Protein AF-A0A0A9XCV7-F1 (afdb_monomer_lite)

Foldseek 3Di:
DPDDDDDDDDDDPPDDDDDDDPCADPVRHHNAAKDKDKDKDWDDDPVDNDTDIDIDIDIDHTDYDQFPPPVSAFDQCTWDADPVQRWIQGNVRDIDRNVPDDDDDDQLAADPDADDPDDPPQWFFRNPHHAHQFAEWDAFPQRWIWTCRFQFTWIQHPVRTIATQAGHDNVQTDSHKYWYQDPVPRWIWIDRVSVRFIWIFQDPDHDPDRHPRTDTD

Structure (mmCIF, N/CA/C/O backbone):
data_AF-A0A0A9XCV7-F1
#
_entry.id   AF-A0A0A9XCV7-F1
#
loop_
_atom_site.group_PDB
_atom_site.id
_atom_site.type_symbol
_atom_site.label_atom_id
_atom_site.label_alt_id
_atom_site.label_comp_id
_atom_site.label_asym_id
_atom_site.label_entity_id
_atom_site.label_seq_id
_atom_site.pdbx_PDB_ins_code
_atom_site.Cartn_x
_atom_site.Cartn_y
_atom_site.Cartn_z
_atom_site.occupancy
_atom_site.B_iso_or_equiv
_atom_site.auth_seq_id
_atom_site.auth_comp_id
_atom_site.auth_asym_id
_atom_site.auth_atom_id
_atom_site.pdbx_PDB_model_num
ATOM 1 N N . GLU A 1 1 ? 8.463 2.373 -17.619 1.00 64.56 1 GLU A N 1
ATOM 2 C CA . GLU A 1 1 ? 7.352 3.139 -17.013 1.00 64.56 1 GLU A CA 1
ATOM 3 C C . GLU A 1 1 ? 6.300 3.496 -18.065 1.00 64.56 1 GLU A C 1
ATOM 5 O O . GLU A 1 1 ? 6.486 4.442 -18.828 1.00 64.56 1 GLU A O 1
ATOM 10 N N . GLY A 1 2 ? 5.250 2.676 -18.179 1.00 81.56 2 GLY A N 1
ATOM 11 C CA . GLY A 1 2 ? 4.098 2.917 -19.068 1.00 81.56 2 GLY A CA 1
ATOM 12 C C . GLY A 1 2 ? 4.219 2.445 -20.526 1.00 81.56 2 GLY A C 1
ATOM 13 O O . GLY A 1 2 ? 3.226 2.447 -21.243 1.00 81.56 2 GLY A O 1
ATOM 14 N N . SER A 1 3 ? 5.397 2.014 -20.985 1.00 87.12 3 SER A N 1
ATOM 15 C CA . SER A 1 3 ? 5.567 1.412 -22.315 1.00 87.12 3 SER A CA 1
ATOM 16 C C . SER A 1 3 ? 5.065 -0.033 -22.334 1.00 87.12 3 SER A C 1
ATOM 18 O O . SER A 1 3 ? 5.540 -0.845 -21.539 1.00 87.12 3 SER A O 1
ATOM 20 N N . VAL A 1 4 ? 4.182 -0.366 -23.274 1.00 92.44 4 VAL A N 1
ATOM 21 C CA . VAL A 1 4 ? 3.704 -1.736 -23.503 1.00 92.44 4 VAL A CA 1
ATOM 22 C C . VAL A 1 4 ? 4.326 -2.268 -24.791 1.00 92.44 4 VAL A C 1
ATOM 24 O O . VAL A 1 4 ? 4.262 -1.612 -25.829 1.00 92.44 4 VAL A O 1
ATOM 27 N N . HIS A 1 5 ? 4.949 -3.444 -24.715 1.00 92.12 5 HIS A N 1
ATOM 28 C CA . HIS A 1 5 ? 5.461 -4.168 -25.874 1.00 92.12 5 HIS A CA 1
ATOM 29 C C . HIS A 1 5 ? 4.727 -5.499 -25.984 1.00 92.12 5 HIS A C 1
ATOM 31 O O . HIS A 1 5 ? 4.719 -6.276 -25.032 1.00 92.12 5 HIS A O 1
ATOM 37 N N . THR A 1 6 ? 4.135 -5.753 -27.147 1.00 95.00 6 THR A N 1
ATOM 38 C CA . THR A 1 6 ? 3.377 -6.973 -27.423 1.00 95.00 6 THR A CA 1
ATOM 39 C C . THR A 1 6 ? 3.954 -7.632 -28.660 1.00 95.00 6 THR A C 1
ATOM 41 O O . THR A 1 6 ? 4.175 -6.964 -29.673 1.00 95.00 6 THR A O 1
ATOM 44 N N . LYS A 1 7 ? 4.186 -8.942 -28.587 1.00 95.31 7 LYS A N 1
ATOM 45 C CA . LYS A 1 7 ? 4.642 -9.739 -29.720 1.00 95.31 7 LYS A CA 1
ATOM 46 C C . LYS A 1 7 ? 4.017 -11.127 -29.664 1.00 95.31 7 LYS A C 1
ATOM 48 O O . LYS A 1 7 ? 3.941 -11.718 -28.593 1.00 95.31 7 LYS A O 1
ATOM 53 N N . VAL A 1 8 ? 3.563 -11.598 -30.820 1.00 95.31 8 VAL A N 1
ATOM 54 C CA . VAL A 1 8 ? 2.940 -12.912 -31.002 1.00 95.31 8 VAL A CA 1
ATOM 55 C C . VAL A 1 8 ? 3.940 -13.824 -31.701 1.00 95.31 8 VAL A C 1
ATOM 57 O O . VAL A 1 8 ? 4.704 -13.368 -32.557 1.00 95.31 8 VAL A O 1
ATOM 60 N N . TYR A 1 9 ? 3.945 -15.089 -31.303 1.00 95.31 9 TYR A N 1
ATOM 61 C CA . TYR A 1 9 ? 4.820 -16.124 -31.831 1.00 95.31 9 TYR A CA 1
ATOM 62 C C . TYR A 1 9 ? 3.994 -17.359 -32.155 1.00 95.31 9 TYR A C 1
ATOM 64 O O . TYR A 1 9 ? 3.037 -17.661 -31.445 1.00 95.31 9 TYR A O 1
ATOM 72 N N . GLU A 1 10 ? 4.407 -18.080 -33.191 1.00 94.50 10 GLU A N 1
ATOM 73 C CA . GLU A 1 10 ? 3.937 -19.441 -33.424 1.00 94.50 10 GLU A CA 1
ATOM 74 C C . GLU A 1 10 ? 4.575 -20.393 -32.406 1.00 94.50 10 GLU A C 1
ATOM 76 O O . GLU A 1 10 ? 5.673 -20.141 -31.898 1.00 94.50 10 GLU A O 1
ATOM 81 N N . ALA A 1 11 ? 3.882 -21.489 -32.099 1.00 93.69 11 ALA A N 1
ATOM 82 C CA . ALA A 1 11 ? 4.373 -22.482 -31.153 1.00 93.69 11 ALA A CA 1
ATOM 83 C C . ALA A 1 11 ? 5.604 -23.216 -31.719 1.00 93.69 11 ALA A C 1
ATOM 85 O O . ALA A 1 11 ? 5.498 -23.943 -32.705 1.00 93.69 11 ALA A O 1
ATOM 86 N N . ASP A 1 12 ? 6.756 -23.051 -31.065 1.00 95.44 12 ASP A N 1
ATOM 87 C CA . ASP A 1 12 ? 8.040 -23.645 -31.458 1.00 95.44 12 ASP A CA 1
ATOM 88 C C . ASP A 1 12 ? 8.809 -24.111 -30.200 1.00 95.44 12 ASP A C 1
ATOM 90 O O . ASP A 1 12 ? 8.820 -23.389 -29.190 1.00 95.44 12 ASP A O 1
ATOM 94 N N . PRO A 1 13 ? 9.425 -25.311 -30.178 1.00 96.06 13 PRO A N 1
ATOM 95 C CA . PRO A 1 13 ? 10.317 -25.720 -29.094 1.00 96.06 13 PRO A CA 1
ATOM 96 C C . PRO A 1 13 ? 11.420 -24.694 -28.791 1.00 96.06 13 PRO A C 1
ATOM 98 O O . PRO A 1 13 ? 12.079 -24.172 -29.682 1.00 96.06 13 PRO A O 1
ATOM 101 N N . ASN A 1 14 ? 11.691 -24.479 -27.498 1.00 94.88 14 ASN A N 1
ATOM 102 C CA . ASN A 1 14 ? 12.744 -23.579 -26.996 1.00 94.88 14 ASN A CA 1
ATOM 103 C C . ASN A 1 14 ? 12.612 -22.115 -27.457 1.00 94.88 14 ASN A C 1
ATOM 105 O O . ASN A 1 14 ? 13.614 -21.406 -27.586 1.00 94.88 14 ASN A O 1
ATOM 109 N N . LEU A 1 15 ? 11.382 -21.647 -27.679 1.00 95.25 15 LEU A N 1
ATOM 110 C CA . LEU A 1 15 ? 11.106 -20.253 -28.002 1.00 95.25 15 LEU A CA 1
ATOM 111 C C . LEU A 1 15 ? 11.668 -19.313 -26.920 1.00 95.25 15 LEU A C 1
ATOM 113 O O . LEU A 1 15 ? 11.345 -19.427 -25.737 1.00 95.25 15 LEU A O 1
ATOM 117 N N . THR A 1 16 ? 12.487 -18.347 -27.337 1.00 95.00 16 THR A N 1
ATOM 118 C CA . THR A 1 16 ? 13.063 -17.322 -26.457 1.00 95.00 16 THR A CA 1
ATOM 119 C C . THR A 1 16 ? 12.879 -15.932 -27.055 1.00 95.00 16 THR A C 1
ATOM 121 O O . THR A 1 16 ? 12.935 -15.737 -28.270 1.00 95.00 16 THR A O 1
ATOM 124 N N . HIS A 1 17 ? 12.657 -14.938 -26.193 1.00 93.38 17 HIS A N 1
ATOM 125 C CA . HIS A 1 17 ? 12.562 -13.541 -26.597 1.00 93.38 17 HIS A CA 1
ATOM 126 C C . HIS A 1 17 ? 13.390 -12.649 -25.678 1.00 93.38 17 HIS A C 1
ATOM 128 O O . HIS A 1 17 ? 13.188 -12.629 -24.466 1.00 93.38 17 HIS A O 1
ATOM 134 N N . THR A 1 18 ? 14.275 -11.859 -26.280 1.00 94.44 18 THR A N 1
ATOM 135 C CA . THR A 1 18 ? 15.061 -10.853 -25.569 1.00 94.44 18 THR A CA 1
ATOM 136 C C . THR A 1 18 ? 14.434 -9.481 -25.759 1.00 94.44 18 THR A C 1
ATOM 138 O O . THR A 1 18 ? 14.377 -8.960 -26.875 1.00 94.44 18 THR A O 1
ATOM 141 N N . PHE A 1 19 ? 14.004 -8.877 -24.654 1.00 93.50 19 PHE A N 1
ATOM 142 C CA . PHE A 1 19 ? 13.527 -7.501 -24.617 1.00 93.50 19 PHE A CA 1
ATOM 143 C C . PHE A 1 19 ? 14.653 -6.558 -24.179 1.00 93.50 19 PHE A C 1
ATOM 145 O O . PHE A 1 19 ? 15.277 -6.767 -23.139 1.00 93.50 19 PHE A O 1
ATOM 152 N N . ALA A 1 20 ? 14.893 -5.500 -24.955 1.00 92.56 20 ALA A N 1
ATOM 153 C CA . ALA A 1 20 ? 15.860 -4.457 -24.627 1.00 92.56 20 ALA A CA 1
ATOM 154 C C . ALA A 1 20 ? 15.135 -3.161 -24.245 1.00 92.56 20 ALA A C 1
ATOM 156 O O . ALA A 1 20 ? 14.346 -2.624 -25.024 1.00 92.56 20 ALA A O 1
ATOM 157 N N . TRP A 1 21 ? 15.434 -2.629 -23.058 1.00 93.62 21 TRP A N 1
ATOM 158 C CA . TRP A 1 21 ? 14.873 -1.366 -22.588 1.00 93.62 21 TRP A CA 1
ATOM 159 C C . TRP A 1 21 ? 15.892 -0.233 -22.702 1.00 93.62 21 TRP A C 1
ATOM 161 O O . TRP A 1 21 ? 16.997 -0.306 -22.174 1.00 93.62 21 TRP A O 1
ATOM 171 N N . ASN A 1 22 ? 15.493 0.862 -23.345 1.00 92.38 22 ASN A N 1
ATOM 172 C CA . ASN A 1 22 ? 16.317 2.062 -23.516 1.00 92.38 22 ASN A CA 1
ATOM 173 C C . ASN A 1 22 ? 16.370 2.968 -22.267 1.00 92.38 22 ASN A C 1
ATOM 175 O O . ASN A 1 22 ? 16.788 4.123 -22.378 1.00 92.38 22 ASN A O 1
ATOM 179 N N . LYS A 1 23 ? 15.910 2.478 -21.106 1.00 92.88 23 LYS A N 1
ATOM 180 C CA . LYS A 1 23 ? 15.898 3.194 -19.817 1.00 92.88 23 LYS A CA 1
ATOM 181 C C . LYS A 1 23 ? 15.072 4.492 -19.819 1.00 92.88 23 LYS A C 1
ATOM 183 O O . LYS A 1 23 ? 15.270 5.366 -18.975 1.00 92.88 23 LYS A O 1
ATOM 188 N N . ARG A 1 24 ? 14.148 4.656 -20.775 1.00 93.50 24 ARG A N 1
ATOM 189 C CA . ARG A 1 24 ? 13.260 5.826 -20.882 1.00 93.50 24 ARG A CA 1
ATOM 190 C C . ARG A 1 24 ? 11.797 5.452 -20.659 1.00 93.50 24 ARG A C 1
ATOM 192 O O . ARG A 1 24 ? 11.394 4.306 -20.870 1.00 93.50 24 ARG A O 1
ATOM 199 N N . ASN A 1 25 ? 11.006 6.423 -20.210 1.00 92.00 25 ASN A N 1
ATOM 200 C CA . ASN A 1 25 ? 9.554 6.290 -20.098 1.00 92.00 25 ASN A CA 1
ATOM 201 C C . ASN A 1 25 ? 8.856 6.588 -21.441 1.00 92.00 25 ASN A C 1
ATOM 203 O O . ASN A 1 25 ? 9.498 6.964 -22.426 1.00 92.00 25 ASN A O 1
ATOM 207 N N . VAL A 1 26 ? 7.528 6.436 -21.475 1.00 94.31 26 VAL A N 1
ATOM 208 C CA . VAL A 1 26 ? 6.691 6.714 -22.661 1.00 94.31 26 VAL A CA 1
ATOM 209 C C . VAL A 1 26 ? 6.834 8.152 -23.191 1.00 94.31 26 VAL A C 1
ATOM 211 O O . VAL A 1 26 ? 6.734 8.382 -24.393 1.00 94.31 26 VAL A O 1
ATOM 214 N N . TYR A 1 27 ? 7.180 9.107 -22.326 1.00 93.69 27 TYR A N 1
ATOM 215 C CA . TYR A 1 27 ? 7.419 10.512 -22.674 1.00 93.69 27 TYR A CA 1
ATOM 216 C C . TYR A 1 27 ? 8.872 10.803 -23.078 1.00 93.69 27 TYR A C 1
ATOM 218 O O . TYR A 1 27 ? 9.280 11.961 -23.153 1.00 93.69 27 TYR A O 1
ATOM 226 N N . LYS A 1 28 ? 9.675 9.762 -23.335 1.00 91.50 28 LYS A N 1
ATOM 227 C CA . LYS A 1 28 ? 11.107 9.844 -23.671 1.00 91.50 28 LYS A CA 1
ATOM 228 C C . LYS A 1 28 ? 11.984 10.453 -22.566 1.00 91.50 28 LYS A C 1
ATOM 230 O O . LYS A 1 28 ? 13.151 10.760 -22.826 1.00 91.50 28 LYS A O 1
ATOM 235 N N . GLN A 1 29 ? 11.493 10.582 -21.337 1.00 91.88 29 GLN A N 1
ATOM 236 C CA . GLN A 1 29 ? 12.287 11.038 -20.193 1.00 91.88 29 GLN A CA 1
ATOM 237 C C . GLN A 1 29 ? 13.130 9.886 -19.634 1.00 91.88 29 GLN A C 1
ATOM 239 O O . GLN A 1 29 ? 12.747 8.719 -19.744 1.00 91.88 29 GLN A O 1
ATOM 244 N N . LYS A 1 30 ? 14.296 10.208 -19.061 1.00 90.50 30 LYS A N 1
ATOM 245 C CA . LYS A 1 30 ? 15.179 9.227 -18.414 1.00 90.50 30 LYS A CA 1
ATOM 246 C C . LYS A 1 30 ? 14.492 8.665 -17.164 1.00 90.50 30 LYS A C 1
ATOM 248 O O . LYS A 1 30 ? 13.939 9.427 -16.377 1.00 90.50 30 LYS A O 1
ATOM 253 N N . VAL A 1 31 ? 14.544 7.348 -16.987 1.00 89.19 31 VAL A N 1
ATOM 254 C CA . VAL A 1 31 ? 14.145 6.678 -15.744 1.00 89.19 31 VAL A CA 1
ATOM 255 C C . VAL A 1 31 ? 15.413 6.341 -14.974 1.00 89.19 31 VAL A C 1
ATOM 257 O O . VAL A 1 31 ? 16.297 5.678 -15.515 1.00 89.19 31 VAL A O 1
ATOM 260 N N . TYR A 1 32 ? 15.509 6.819 -13.739 1.00 85.25 32 TYR A N 1
ATOM 261 C CA . TYR A 1 32 ? 16.695 6.680 -12.897 1.00 85.25 32 TYR A CA 1
ATOM 262 C C . TYR A 1 32 ? 16.532 5.551 -11.877 1.00 85.25 32 TYR A C 1
ATOM 264 O O . TYR A 1 32 ? 15.425 5.296 -11.412 1.00 85.25 32 TYR A O 1
ATOM 272 N N . GLY A 1 33 ? 17.636 4.904 -11.496 1.00 84.06 33 GLY A N 1
ATOM 273 C CA . GLY A 1 33 ? 17.633 3.854 -10.473 1.00 84.06 33 GLY A CA 1
ATOM 274 C C . GLY A 1 33 ? 17.172 2.499 -11.012 1.00 84.06 33 GLY A C 1
ATOM 275 O O . GLY A 1 33 ? 17.853 1.911 -11.851 1.00 84.06 33 GLY A O 1
ATOM 276 N N . VAL A 1 34 ? 16.046 1.978 -10.524 1.00 85.75 34 VAL A N 1
ATOM 277 C CA . VAL A 1 34 ? 15.494 0.676 -10.937 1.00 85.75 34 VAL A CA 1
ATOM 278 C C . VAL A 1 34 ? 14.050 0.824 -11.407 1.00 85.75 34 VAL A C 1
ATOM 280 O O . VAL A 1 34 ? 13.331 1.701 -10.946 1.00 85.75 34 VAL A O 1
ATOM 283 N N . ALA A 1 35 ? 13.622 -0.033 -12.330 1.00 89.12 35 ALA A N 1
ATOM 284 C CA . ALA A 1 35 ? 12.244 -0.095 -12.808 1.00 89.12 35 ALA A CA 1
ATOM 285 C C . ALA A 1 35 ? 11.721 -1.531 -12.733 1.00 89.12 35 ALA A C 1
ATOM 287 O O . ALA A 1 35 ? 12.463 -2.486 -12.977 1.00 89.12 35 ALA A O 1
ATOM 288 N N . GLN A 1 36 ? 10.436 -1.689 -12.422 1.00 90.75 36 GLN A N 1
ATOM 289 C CA . GLN A 1 36 ? 9.776 -2.994 -12.438 1.00 90.75 36 GLN A CA 1
ATOM 290 C C . GLN A 1 36 ? 9.121 -3.239 -13.799 1.00 90.75 36 GLN A C 1
ATOM 292 O O . GLN A 1 36 ? 8.260 -2.482 -14.246 1.00 90.75 36 GLN A O 1
ATOM 297 N N . ALA A 1 37 ? 9.521 -4.321 -14.460 1.00 93.94 37 ALA A N 1
ATOM 298 C CA . ALA A 1 37 ? 8.907 -4.802 -15.686 1.00 93.94 37 ALA A CA 1
ATOM 299 C C . ALA A 1 37 ? 7.893 -5.900 -15.357 1.00 93.94 37 ALA A C 1
ATOM 301 O O . ALA A 1 37 ? 8.251 -6.923 -14.774 1.00 93.94 37 ALA A O 1
ATOM 302 N N . LYS A 1 38 ? 6.633 -5.698 -15.754 1.00 95.94 38 LYS A N 1
ATOM 303 C CA . LYS A 1 38 ? 5.596 -6.734 -15.740 1.00 95.94 38 LYS A CA 1
ATOM 304 C C . LYS A 1 38 ? 5.638 -7.477 -17.074 1.00 95.94 38 LYS A C 1
ATOM 306 O O . LYS A 1 38 ? 5.387 -6.878 -18.117 1.00 95.94 38 LYS A O 1
ATOM 311 N N . ILE A 1 39 ? 5.974 -8.758 -17.028 1.00 96.38 39 ILE A N 1
ATOM 312 C CA . ILE A 1 39 ? 6.087 -9.646 -18.185 1.00 96.38 39 ILE A CA 1
ATOM 313 C C . ILE A 1 39 ? 4.888 -10.583 -18.140 1.00 96.38 39 ILE A C 1
ATOM 315 O O . ILE A 1 39 ? 4.660 -11.219 -17.115 1.00 96.38 39 ILE A O 1
ATOM 319 N N . SER A 1 40 ? 4.127 -10.670 -19.228 1.00 96.75 40 SER A N 1
ATOM 320 C CA . SER A 1 40 ? 2.959 -11.544 -19.320 1.00 96.75 40 SER A CA 1
ATOM 321 C C . SER A 1 40 ? 3.078 -12.418 -20.564 1.00 96.75 40 SER A C 1
ATOM 323 O O . SER A 1 40 ? 3.194 -11.896 -21.671 1.00 96.75 40 SER A O 1
ATOM 325 N N . VAL A 1 41 ? 3.074 -13.736 -20.371 1.00 96.69 41 VAL A N 1
ATOM 326 C CA . VAL A 1 41 ? 3.169 -14.754 -21.424 1.00 96.69 41 VAL A CA 1
ATOM 327 C C . VAL A 1 41 ? 1.810 -15.431 -21.542 1.00 96.69 41 VAL A C 1
ATOM 329 O O . VAL A 1 41 ? 1.280 -15.926 -20.550 1.00 96.69 41 VAL A O 1
ATOM 332 N N . GLY A 1 42 ? 1.226 -15.395 -22.737 1.00 96.00 42 GLY A N 1
ATOM 333 C CA . GLY A 1 42 ? -0.070 -15.997 -23.031 1.00 96.00 42 GLY A CA 1
ATOM 334 C C . GLY A 1 42 ? 0.090 -17.270 -23.856 1.00 96.00 42 GLY A C 1
ATOM 335 O O . GLY A 1 42 ? 0.806 -17.252 -24.855 1.00 96.00 42 GLY A O 1
ATOM 336 N N . TYR A 1 43 ? -0.590 -18.343 -23.460 1.00 94.31 43 TYR A N 1
ATOM 337 C CA . TYR A 1 43 ? -0.664 -19.599 -24.208 1.00 94.31 43 TYR A CA 1
ATOM 338 C C . TYR A 1 43 ? -2.058 -19.752 -24.813 1.00 94.31 43 TYR A C 1
ATOM 340 O O . TYR A 1 43 ? -3.058 -19.794 -24.091 1.00 94.31 43 TYR A O 1
ATOM 348 N N . GLU A 1 44 ? -2.120 -19.827 -26.138 1.00 94.69 44 GLU A N 1
ATOM 349 C CA . GLU A 1 44 ? -3.338 -20.106 -26.895 1.00 94.69 44 GLU A CA 1
ATOM 350 C C . GLU A 1 44 ? -3.279 -21.546 -27.411 1.00 94.69 44 GLU A C 1
ATOM 352 O O . GLU A 1 44 ? -2.302 -21.956 -28.039 1.00 94.69 44 GLU A O 1
ATOM 357 N N . HIS A 1 45 ? -4.310 -22.337 -27.112 1.00 92.81 45 HIS A N 1
ATOM 358 C CA . HIS A 1 45 ? -4.386 -23.741 -27.506 1.00 92.81 45 HIS A CA 1
ATOM 359 C C . HIS A 1 45 ? -5.476 -23.930 -28.556 1.00 92.81 45 HIS A C 1
ATOM 361 O O . HIS A 1 45 ? -6.549 -23.347 -28.457 1.00 92.81 45 HIS A O 1
ATOM 367 N N . SER A 1 46 ? -5.269 -24.841 -29.507 1.00 93.25 46 SER A N 1
ATOM 368 C CA . SER A 1 46 ? -6.279 -25.159 -30.529 1.00 93.25 46 SER A CA 1
ATOM 369 C C . SER A 1 46 ? -7.614 -25.654 -29.953 1.00 93.25 46 SER A C 1
ATOM 371 O O . SER A 1 46 ? -8.650 -25.534 -30.600 1.00 93.25 46 SER A O 1
ATOM 373 N N . THR A 1 47 ? -7.606 -26.208 -28.738 1.00 95.00 47 THR A N 1
ATOM 374 C CA . THR A 1 47 ? -8.786 -26.744 -28.046 1.00 95.00 47 THR A CA 1
ATOM 375 C C . THR A 1 47 ? -9.527 -25.721 -27.184 1.00 95.00 47 THR A C 1
ATOM 377 O O . THR A 1 47 ? -10.639 -26.013 -26.744 1.00 95.00 47 THR A O 1
ATOM 380 N N . CYS A 1 48 ? -8.948 -24.545 -26.919 1.00 89.69 48 CYS A N 1
ATOM 381 C CA . CYS A 1 48 ? -9.528 -23.539 -26.031 1.00 89.69 48 CYS A CA 1
ATOM 382 C C . CYS A 1 48 ? -9.361 -22.132 -26.626 1.00 89.69 48 CYS A C 1
ATOM 384 O O . CYS A 1 48 ? -8.230 -21.682 -26.784 1.00 89.69 48 CYS A O 1
ATOM 386 N N . PRO A 1 49 ? -10.454 -21.390 -26.878 1.00 89.19 49 PRO A N 1
ATOM 387 C CA . PRO A 1 49 ? -10.377 -20.042 -27.445 1.00 89.19 49 PRO A CA 1
ATOM 388 C C . PRO A 1 49 ? -9.891 -18.976 -26.443 1.00 89.19 49 PRO A C 1
ATOM 390 O O . PRO A 1 49 ? -9.813 -17.800 -26.786 1.00 89.19 49 PRO A O 1
ATOM 393 N N . ILE A 1 50 ? -9.625 -19.349 -25.186 1.00 95.38 50 ILE A N 1
ATOM 394 C CA . ILE A 1 50 ? -9.186 -18.431 -24.132 1.00 95.38 50 ILE A CA 1
ATOM 395 C C . ILE A 1 50 ? -7.675 -18.564 -23.954 1.00 95.38 50 ILE A C 1
ATOM 397 O O . ILE A 1 50 ? -7.162 -19.659 -23.732 1.00 95.38 50 ILE A O 1
ATOM 401 N N . ILE A 1 51 ? -6.983 -17.426 -23.976 1.00 95.19 51 ILE A N 1
ATOM 402 C CA . ILE A 1 51 ? -5.545 -17.347 -23.718 1.00 95.19 51 ILE A CA 1
ATOM 403 C C . ILE A 1 51 ? -5.286 -17.512 -22.218 1.00 95.19 51 ILE A C 1
ATOM 405 O O . ILE A 1 51 ? -5.815 -16.755 -21.396 1.00 95.19 51 ILE A O 1
ATOM 409 N N . VAL A 1 52 ? -4.435 -18.472 -21.861 1.00 95.06 52 VAL A N 1
ATOM 410 C CA . VAL A 1 52 ? -3.980 -18.678 -20.481 1.00 95.06 52 VAL A CA 1
ATOM 411 C C 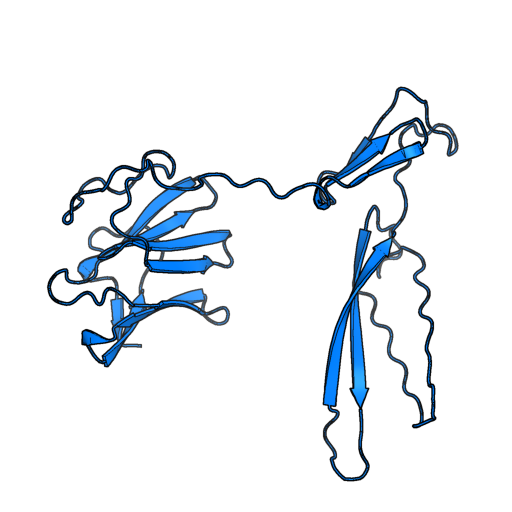. VAL A 1 52 ? -2.763 -17.797 -20.229 1.00 95.06 52 VAL A C 1
ATOM 413 O O . VAL A 1 52 ? -1.731 -17.969 -20.872 1.00 95.06 52 VAL A O 1
ATOM 416 N N . TRP A 1 53 ? -2.880 -16.848 -19.300 1.00 96.56 53 TRP A N 1
ATOM 417 C CA . TRP A 1 53 ? -1.826 -15.878 -19.005 1.00 96.56 53 TRP A CA 1
ATOM 418 C C . TRP A 1 53 ? -1.022 -16.255 -17.766 1.00 96.56 53 TRP A C 1
ATOM 420 O O . TRP A 1 53 ? -1.578 -16.433 -16.683 1.00 96.56 53 TRP A O 1
ATOM 430 N N . GLU A 1 54 ? 0.298 -16.242 -17.900 1.00 96.44 54 GLU A N 1
ATOM 431 C CA . GLU A 1 54 ? 1.238 -16.239 -16.786 1.00 96.44 54 GLU A CA 1
ATOM 432 C C . GLU A 1 54 ? 1.912 -14.869 -16.707 1.00 96.44 54 GLU A C 1
ATOM 434 O O . GLU A 1 54 ? 2.334 -14.314 -17.718 1.00 96.44 54 GLU A O 1
ATOM 439 N N . THR A 1 55 ? 1.989 -14.284 -15.511 1.00 96.88 55 THR A N 1
ATOM 440 C CA . THR A 1 55 ? 2.601 -12.968 -15.305 1.00 96.88 55 THR A CA 1
ATOM 441 C C . THR A 1 55 ? 3.713 -13.049 -14.276 1.00 96.88 55 THR A C 1
ATOM 443 O O . THR A 1 55 ? 3.506 -13.550 -13.174 1.00 96.88 55 THR A O 1
ATOM 446 N N . GLN A 1 56 ? 4.862 -12.474 -14.609 1.00 95.88 56 GLN A N 1
ATOM 447 C CA . GLN A 1 56 ? 6.020 -12.359 -13.734 1.00 95.88 56 GLN A CA 1
ATOM 448 C C . GLN A 1 56 ? 6.514 -10.911 -13.685 1.00 95.88 56 GLN A C 1
ATOM 450 O O . GLN A 1 56 ? 6.256 -10.107 -14.582 1.00 95.88 56 GLN A O 1
ATOM 455 N N . THR A 1 57 ? 7.229 -10.565 -12.619 1.00 95.44 57 THR A N 1
ATOM 456 C CA . THR A 1 57 ? 7.853 -9.248 -12.459 1.00 95.44 57 THR A CA 1
ATOM 457 C C . THR A 1 57 ? 9.366 -9.384 -12.437 1.00 95.44 57 THR A C 1
ATOM 459 O O . THR A 1 57 ? 9.895 -10.175 -11.659 1.00 95.44 57 THR A O 1
ATOM 462 N N . ALA A 1 58 ? 10.057 -8.578 -13.236 1.00 93.44 58 ALA A N 1
ATOM 463 C CA . ALA A 1 58 ? 11.513 -8.495 -13.260 1.00 93.44 58 ALA A CA 1
ATOM 464 C C . ALA A 1 58 ? 11.978 -7.076 -12.913 1.00 93.44 58 ALA A C 1
ATOM 466 O O . ALA A 1 58 ? 11.291 -6.098 -13.207 1.00 93.44 58 ALA A O 1
ATOM 467 N N . ILE A 1 59 ? 13.152 -6.956 -12.297 1.00 90.06 59 ILE A N 1
ATOM 468 C CA . ILE A 1 59 ? 13.777 -5.661 -12.007 1.00 90.06 59 ILE A CA 1
ATOM 469 C C . ILE A 1 59 ? 14.760 -5.346 -13.134 1.00 90.06 59 ILE A C 1
ATOM 471 O O . ILE A 1 59 ? 15.634 -6.155 -13.439 1.00 90.06 59 ILE A O 1
ATOM 475 N N . LEU A 1 60 ? 14.626 -4.168 -13.740 1.00 90.44 60 LEU A N 1
ATOM 476 C CA . LEU A 1 60 ? 15.532 -3.651 -14.762 1.00 90.44 60 LEU A CA 1
ATOM 477 C C . LEU A 1 60 ? 16.266 -2.418 -14.236 1.00 90.44 60 LEU A C 1
ATOM 479 O O . LEU A 1 60 ? 15.676 -1.561 -13.578 1.00 90.44 60 LEU A O 1
ATOM 483 N N . GLN A 1 61 ? 17.552 -2.304 -14.556 1.00 86.88 61 GLN A N 1
ATOM 484 C CA . GLN A 1 61 ? 18.354 -1.148 -14.168 1.00 86.88 61 GLN A CA 1
ATOM 485 C C . GLN A 1 61 ? 18.100 0.034 -15.114 1.00 86.88 61 GLN A C 1
ATOM 487 O O . GLN A 1 61 ? 18.200 -0.096 -16.337 1.00 86.88 61 GLN A O 1
ATOM 492 N N . GLY A 1 62 ? 17.779 1.189 -14.535 1.00 88.31 62 GLY A N 1
ATOM 493 C CA . GLY A 1 62 ? 17.606 2.466 -15.219 1.00 88.31 62 GLY A CA 1
ATOM 494 C C . GLY A 1 62 ? 18.931 3.186 -15.481 1.00 88.31 62 GLY A C 1
ATOM 495 O O . GLY A 1 62 ? 20.003 2.575 -15.549 1.00 88.31 62 GLY A O 1
ATOM 496 N N . PHE A 1 63 ? 18.850 4.497 -15.702 1.00 85.81 63 PHE A N 1
ATOM 497 C CA . PHE A 1 63 ? 20.016 5.377 -15.742 1.00 85.81 63 PHE A CA 1
ATOM 498 C C . PHE A 1 63 ? 20.584 5.580 -14.337 1.00 85.81 63 PHE A C 1
ATOM 500 O O . PHE A 1 63 ? 19.836 5.708 -13.363 1.00 85.81 63 PHE A O 1
ATOM 507 N N . ASP A 1 64 ? 21.906 5.678 -14.260 1.00 78.19 64 ASP A N 1
ATOM 508 C CA . ASP A 1 64 ? 22.569 6.235 -13.089 1.00 78.19 64 ASP A CA 1
ATOM 509 C C . ASP A 1 64 ? 22.368 7.757 -13.072 1.00 78.19 64 ASP A C 1
ATOM 511 O O . ASP A 1 64 ? 22.091 8.377 -14.106 1.00 78.19 64 ASP A O 1
ATOM 515 N N . VAL A 1 65 ? 22.407 8.352 -11.881 1.00 77.62 65 VAL A N 1
ATOM 516 C CA . VAL A 1 65 ? 22.251 9.803 -11.730 1.00 77.62 65 VAL A CA 1
ATOM 517 C C . VAL A 1 65 ? 23.631 10.424 -11.884 1.00 77.62 65 VAL A C 1
ATOM 519 O O . VAL A 1 65 ? 24.592 9.942 -11.286 1.00 77.62 65 VAL A O 1
ATOM 522 N N . ASP A 1 66 ? 23.727 11.494 -12.668 1.00 79.06 66 ASP A N 1
ATOM 523 C CA . ASP A 1 66 ? 24.935 12.310 -12.709 1.00 79.06 66 ASP A CA 1
ATOM 524 C C . ASP A 1 66 ? 25.076 13.017 -11.351 1.00 79.06 66 ASP A C 1
ATOM 526 O O . ASP A 1 66 ? 24.233 13.823 -10.966 1.00 79.06 66 ASP A O 1
ATOM 530 N N . ILE A 1 67 ? 26.102 12.649 -10.578 1.00 83.75 67 ILE A N 1
ATOM 531 C CA . ILE A 1 67 ? 26.251 13.109 -9.186 1.00 83.75 67 ILE A CA 1
ATOM 532 C C . ILE A 1 67 ? 26.873 14.505 -9.127 1.00 83.75 67 ILE A C 1
ATOM 534 O O . ILE A 1 67 ? 26.460 15.337 -8.331 1.00 83.75 67 ILE A O 1
ATOM 538 N N . SER A 1 68 ? 27.924 14.742 -9.920 1.00 84.69 68 SER A N 1
ATOM 539 C CA . SER A 1 68 ? 28.793 15.922 -9.779 1.00 84.69 68 SER A CA 1
ATOM 540 C C . SER A 1 68 ? 28.691 16.927 -10.924 1.00 84.69 68 SER A C 1
ATOM 542 O O . SER A 1 68 ? 29.352 17.957 -10.858 1.00 84.69 68 SER A O 1
ATOM 544 N N . ASP A 1 69 ? 27.914 16.630 -11.970 1.00 85.06 69 ASP A N 1
ATOM 545 C CA . ASP A 1 69 ? 27.783 17.452 -13.185 1.00 85.06 69 ASP A CA 1
ATOM 546 C C . ASP A 1 69 ? 29.124 17.855 -13.845 1.00 85.06 69 ASP A C 1
ATOM 548 O O . ASP A 1 69 ? 29.205 18.817 -14.608 1.00 85.06 69 ASP A O 1
ATOM 552 N N . VAL A 1 70 ? 30.197 17.082 -13.621 1.00 89.50 70 VAL A N 1
ATOM 553 C CA . VAL A 1 70 ? 31.531 17.328 -14.197 1.00 89.50 70 VAL A CA 1
ATOM 554 C C . VAL A 1 70 ? 31.703 16.530 -15.488 1.00 89.50 70 VAL A C 1
ATOM 556 O O . VAL A 1 70 ? 32.504 15.603 -15.571 1.00 89.50 70 VAL A O 1
ATOM 559 N N . GLY A 1 71 ? 30.905 16.840 -16.512 1.00 85.75 71 GLY A N 1
ATOM 560 C CA . GLY A 1 71 ? 31.058 16.230 -17.843 1.00 85.75 71 GLY A CA 1
ATOM 561 C C . GLY A 1 71 ? 30.985 14.694 -17.855 1.00 85.75 71 GLY A C 1
ATOM 562 O O . GLY A 1 71 ? 31.705 14.057 -18.619 1.00 85.75 71 GLY A O 1
ATOM 563 N N . GLY A 1 72 ? 30.156 14.104 -16.986 1.00 84.12 72 GLY A N 1
ATOM 564 C CA . GLY A 1 72 ? 30.011 12.651 -16.827 1.00 84.12 72 GLY A CA 1
ATOM 565 C C . GLY A 1 72 ? 30.983 12.005 -15.832 1.00 84.12 72 GLY A C 1
ATOM 566 O O . GLY A 1 72 ? 30.908 10.798 -15.620 1.00 84.12 72 GLY A O 1
ATOM 567 N N . TRP A 1 73 ? 31.868 12.783 -15.204 1.00 87.50 73 TRP A N 1
ATOM 568 C CA . TRP A 1 73 ? 32.710 12.325 -14.099 1.00 87.50 73 TRP A CA 1
ATOM 569 C C . TRP A 1 73 ? 32.050 12.588 -12.745 1.00 87.50 73 TRP A C 1
ATOM 571 O O . TRP A 1 73 ? 31.344 13.584 -12.549 1.00 87.50 73 TRP A O 1
ATOM 581 N N . SER A 1 74 ? 32.333 11.707 -11.788 1.00 89.00 74 SER A N 1
ATOM 582 C CA . SER A 1 74 ? 32.005 11.879 -10.377 1.00 89.00 74 SER A CA 1
ATOM 583 C C . SER A 1 74 ? 33.240 12.310 -9.583 1.00 89.00 74 SER A C 1
ATOM 585 O O . SER A 1 74 ? 34.357 11.863 -9.842 1.00 89.00 74 SER A O 1
ATOM 587 N N . LEU A 1 75 ? 33.040 13.194 -8.604 1.00 91.44 75 LEU A N 1
ATOM 588 C CA . LEU A 1 75 ? 34.049 13.489 -7.589 1.00 91.44 75 LEU A CA 1
ATOM 589 C C . LEU A 1 75 ? 33.942 12.442 -6.488 1.00 91.44 75 LEU A C 1
ATOM 591 O O . LEU A 1 75 ? 32.858 12.269 -5.943 1.00 91.44 75 LEU A O 1
ATOM 595 N N . ASP A 1 76 ? 35.059 11.820 -6.115 1.00 92.81 76 ASP A N 1
ATOM 596 C CA . ASP A 1 76 ? 35.120 10.746 -5.111 1.00 92.81 76 ASP A CA 1
ATOM 597 C C . ASP A 1 76 ? 34.334 11.068 -3.825 1.00 92.81 76 ASP A C 1
ATOM 599 O O . ASP A 1 76 ? 33.523 10.273 -3.362 1.00 92.81 76 ASP A O 1
ATOM 603 N N . ILE A 1 77 ? 34.476 12.298 -3.319 1.00 93.75 77 ILE A N 1
ATOM 604 C CA . ILE A 1 77 ? 33.844 12.786 -2.082 1.00 93.75 77 ILE A CA 1
ATOM 605 C C . ILE A 1 77 ? 32.378 13.225 -2.227 1.00 93.75 77 ILE A C 1
ATOM 607 O O . ILE A 1 77 ? 31.732 13.547 -1.230 1.00 93.75 77 ILE A O 1
ATOM 611 N N . HIS A 1 78 ? 31.852 13.311 -3.449 1.00 93.75 78 HIS A N 1
ATOM 612 C CA . HIS A 1 78 ? 30.503 13.803 -3.712 1.00 93.75 78 HIS A CA 1
ATOM 613 C C . HIS A 1 78 ? 29.568 12.620 -3.959 1.00 93.75 78 HIS A C 1
ATOM 615 O O . HIS A 1 78 ? 29.846 11.751 -4.782 1.00 93.75 78 HIS A O 1
ATOM 621 N N . HIS A 1 79 ? 28.473 12.541 -3.209 1.00 92.38 79 HIS A N 1
ATOM 622 C CA . HIS A 1 79 ? 27.554 11.404 -3.229 1.00 92.38 79 HIS A CA 1
ATOM 623 C C . HIS A 1 79 ? 26.121 11.887 -3.437 1.00 92.38 79 HIS A C 1
ATOM 625 O O . HIS A 1 79 ? 25.771 12.994 -3.028 1.00 92.38 79 HIS A O 1
ATOM 631 N N . HIS A 1 80 ? 25.274 11.034 -4.004 1.00 90.31 80 HIS A N 1
ATOM 632 C CA . HIS A 1 80 ? 23.862 11.322 -4.213 1.00 90.31 80 HIS A CA 1
ATOM 633 C C . HIS A 1 80 ? 22.981 10.224 -3.617 1.00 90.31 80 HIS A C 1
ATOM 635 O O . HIS A 1 80 ? 23.251 9.032 -3.772 1.00 90.31 80 HIS A O 1
ATOM 641 N N . TYR A 1 81 ? 21.902 10.623 -2.945 1.00 90.56 81 TYR A N 1
ATOM 642 C CA . TYR A 1 81 ? 20.920 9.696 -2.393 1.00 90.56 81 TYR A CA 1
ATOM 643 C C . TYR A 1 81 ? 19.578 9.827 -3.114 1.00 90.56 81 TYR A C 1
ATOM 645 O O . TYR A 1 81 ? 18.878 10.831 -2.974 1.00 90.56 81 TYR A O 1
ATOM 653 N N . ASN A 1 82 ? 19.192 8.776 -3.838 1.00 87.00 82 ASN A N 1
ATOM 654 C CA . ASN A 1 82 ? 17.868 8.655 -4.433 1.00 87.00 82 ASN A CA 1
ATOM 655 C C . ASN A 1 82 ? 16.905 8.050 -3.400 1.00 87.00 82 ASN A C 1
ATOM 657 O O . ASN A 1 82 ? 16.902 6.838 -3.172 1.00 87.00 82 ASN A O 1
ATOM 661 N N . PHE A 1 83 ? 16.079 8.897 -2.780 1.00 86.25 83 PHE A N 1
ATOM 662 C CA . PHE A 1 83 ? 15.143 8.480 -1.732 1.00 86.25 83 PHE A CA 1
ATOM 663 C C . PHE A 1 83 ? 13.942 7.675 -2.252 1.00 86.25 83 PHE A C 1
ATOM 665 O O . PHE A 1 83 ? 13.411 6.850 -1.510 1.00 86.25 83 PHE A O 1
ATOM 672 N N . HIS A 1 84 ? 13.528 7.872 -3.509 1.00 82.31 84 HIS A N 1
ATOM 673 C CA . HIS A 1 84 ? 12.433 7.111 -4.119 1.00 82.31 84 HIS A CA 1
ATOM 674 C C . HIS A 1 84 ? 12.823 5.638 -4.286 1.00 82.31 84 HIS A C 1
ATOM 676 O O . HIS A 1 84 ? 12.091 4.730 -3.875 1.00 82.31 84 HIS A O 1
ATOM 682 N N . GLU A 1 85 ? 14.028 5.395 -4.807 1.00 82.88 85 GLU A N 1
ATOM 683 C CA . GLU A 1 85 ? 14.540 4.043 -5.031 1.00 82.88 85 GLU A CA 1
ATOM 684 C C . GLU A 1 85 ? 15.311 3.470 -3.837 1.00 82.88 85 GLU A C 1
ATOM 686 O O . GLU A 1 85 ? 15.506 2.257 -3.753 1.00 82.88 85 GLU A O 1
ATOM 691 N N . GLY A 1 86 ? 15.679 4.304 -2.863 1.00 88.62 86 GLY A N 1
ATOM 692 C CA . GLY A 1 86 ? 16.488 3.901 -1.713 1.00 88.62 86 GLY A CA 1
ATOM 693 C C . GLY A 1 86 ? 17.893 3.468 -2.132 1.00 88.62 86 GLY A C 1
ATOM 694 O O . GLY A 1 86 ? 18.389 2.447 -1.656 1.00 88.62 86 GLY A O 1
ATOM 695 N N . ILE A 1 87 ? 18.510 4.208 -3.057 1.00 89.25 87 ILE A N 1
ATOM 696 C CA . ILE A 1 87 ? 19.843 3.915 -3.601 1.00 89.25 87 ILE A CA 1
ATOM 697 C C . ILE A 1 87 ? 20.782 5.066 -3.240 1.00 89.25 87 ILE A C 1
ATOM 699 O O . ILE A 1 87 ? 20.506 6.221 -3.564 1.00 89.25 87 ILE A O 1
ATOM 703 N N . LEU A 1 88 ? 21.897 4.746 -2.585 1.00 91.75 88 LEU A N 1
ATOM 704 C CA . LEU A 1 88 ? 23.006 5.673 -2.362 1.00 91.75 88 LEU A CA 1
ATOM 705 C C . LEU A 1 88 ? 24.065 5.440 -3.441 1.00 91.75 88 LEU A C 1
ATOM 707 O O . LEU A 1 88 ? 24.665 4.367 -3.498 1.00 91.75 88 LEU A O 1
ATOM 711 N N . GLN A 1 89 ? 24.287 6.441 -4.283 1.00 90.31 89 GLN A N 1
ATOM 712 C CA . GLN A 1 89 ? 25.321 6.451 -5.312 1.00 90.31 89 GLN A CA 1
ATOM 713 C C . GLN A 1 89 ? 26.511 7.247 -4.786 1.00 90.31 89 GLN A C 1
ATOM 715 O O . GLN A 1 89 ? 26.377 8.425 -4.441 1.00 90.31 89 GLN A O 1
ATOM 720 N N . LYS A 1 90 ? 27.664 6.596 -4.672 1.00 91.62 90 LYS A N 1
ATOM 721 C CA . LYS A 1 90 ? 28.885 7.226 -4.181 1.00 91.62 90 LYS A CA 1
ATOM 722 C C . LYS A 1 90 ? 29.734 7.749 -5.335 1.00 91.62 90 LYS A C 1
ATOM 724 O O . LYS A 1 90 ? 29.622 7.308 -6.475 1.00 91.62 90 LYS A O 1
ATOM 729 N N . GLY A 1 91 ? 30.589 8.706 -5.004 1.00 90.50 91 GLY A N 1
ATOM 730 C CA . GLY A 1 91 ? 31.464 9.392 -5.949 1.00 90.50 91 GLY A CA 1
ATOM 731 C C . GLY A 1 91 ? 32.593 8.513 -6.480 1.00 90.50 91 GLY A C 1
ATOM 732 O O . GLY A 1 91 ? 33.072 8.744 -7.587 1.00 90.50 91 GLY A O 1
ATOM 733 N N . ASP A 1 92 ? 32.944 7.470 -5.724 1.00 91.69 92 ASP A N 1
ATOM 734 C CA . ASP A 1 92 ? 33.880 6.398 -6.086 1.00 91.69 92 ASP A CA 1
ATOM 735 C C . ASP A 1 92 ? 33.314 5.413 -7.135 1.00 91.69 92 ASP A C 1
ATOM 737 O O . ASP A 1 92 ? 34.014 4.506 -7.584 1.00 91.69 92 ASP A O 1
ATOM 741 N N . GLY A 1 93 ? 32.041 5.570 -7.524 1.00 87.50 93 GLY A N 1
ATOM 742 C CA . GLY A 1 93 ? 31.331 4.698 -8.463 1.00 87.50 93 GLY A CA 1
ATOM 743 C C . GLY A 1 93 ? 30.616 3.508 -7.813 1.00 87.50 93 GLY A C 1
ATOM 744 O O . GLY A 1 93 ? 29.898 2.776 -8.499 1.00 87.50 93 GLY A O 1
ATOM 745 N N . SER A 1 94 ? 30.755 3.303 -6.500 1.00 90.00 94 SER A N 1
ATOM 746 C CA . SER A 1 94 ? 30.014 2.265 -5.782 1.00 90.00 94 SER A CA 1
ATOM 747 C C . SER A 1 94 ? 28.554 2.670 -5.545 1.00 90.00 94 SER A C 1
ATOM 749 O O . SER A 1 94 ? 28.214 3.837 -5.334 1.00 90.00 94 SER A O 1
ATOM 751 N N . THR A 1 95 ? 27.655 1.685 -5.567 1.00 88.69 95 THR A N 1
ATOM 752 C CA . THR A 1 95 ? 26.223 1.881 -5.314 1.00 88.69 95 THR A CA 1
ATOM 753 C C . THR A 1 95 ? 25.762 0.998 -4.163 1.00 88.69 95 THR A C 1
ATOM 755 O O . THR A 1 95 ? 26.147 -0.165 -4.045 1.00 88.69 95 THR A O 1
ATOM 758 N N . VAL A 1 96 ? 24.943 1.559 -3.273 1.00 90.88 96 VAL A N 1
ATOM 759 C CA . VAL A 1 96 ? 24.387 0.848 -2.117 1.00 90.88 96 VAL A CA 1
ATOM 760 C C . VAL A 1 96 ? 22.867 0.847 -2.221 1.00 90.88 96 VAL A C 1
ATOM 762 O O . VAL A 1 96 ? 22.217 1.886 -2.090 1.00 90.88 96 VAL A O 1
ATOM 765 N N . HIS A 1 97 ? 22.293 -0.337 -2.433 1.00 88.88 97 HIS A N 1
ATOM 766 C CA . HIS A 1 97 ? 20.848 -0.548 -2.510 1.00 88.88 97 HIS A CA 1
ATOM 767 C C . HIS A 1 97 ? 20.263 -0.788 -1.112 1.00 88.88 97 HIS A C 1
ATOM 769 O O . HIS A 1 97 ? 20.201 -1.921 -0.634 1.00 88.88 97 HIS A O 1
ATOM 775 N N . LEU A 1 98 ? 19.787 0.271 -0.450 1.00 89.75 98 LEU A N 1
ATOM 776 C CA . LEU A 1 98 ? 19.285 0.193 0.928 1.00 89.75 98 LEU A CA 1
ATOM 777 C C . LEU A 1 98 ? 18.062 -0.725 1.060 1.00 89.75 98 LEU A C 1
ATOM 779 O O . LEU A 1 98 ? 17.900 -1.384 2.083 1.00 89.75 98 LEU A O 1
ATOM 783 N N . LYS A 1 99 ? 17.229 -0.825 0.015 1.00 86.19 99 LYS A N 1
ATOM 784 C CA . LYS A 1 99 ? 16.063 -1.729 -0.015 1.00 86.19 99 LYS A CA 1
ATOM 785 C C . LYS A 1 99 ? 16.433 -3.223 -0.055 1.00 86.19 99 LYS A C 1
ATOM 787 O O . LYS A 1 99 ? 15.570 -4.052 0.218 1.00 86.19 99 LYS A O 1
ATOM 792 N N . GLN A 1 100 ? 17.677 -3.569 -0.402 1.00 87.31 100 GLN A N 1
ATOM 793 C CA . GLN A 1 100 ? 18.176 -4.954 -0.428 1.00 87.31 100 GLN A CA 1
ATOM 794 C C . GLN A 1 100 ? 18.877 -5.361 0.876 1.00 87.31 100 GLN A C 1
ATOM 796 O O . GLN A 1 100 ? 19.194 -6.535 1.063 1.00 87.31 100 GLN A O 1
ATOM 801 N N . LEU A 1 101 ? 19.115 -4.409 1.782 1.00 89.56 101 LEU A N 1
ATOM 802 C CA . LEU A 1 101 ? 19.652 -4.696 3.108 1.00 89.56 101 LEU A CA 1
ATOM 803 C C . LEU A 1 101 ? 18.628 -5.456 3.966 1.00 89.56 101 LEU A C 1
ATOM 805 O O . LEU A 1 101 ? 17.449 -5.583 3.626 1.00 89.56 101 LEU A O 1
ATOM 809 N N . ALA A 1 102 ? 19.092 -5.967 5.108 1.00 92.62 102 ALA A N 1
ATOM 810 C CA . ALA A 1 102 ? 18.252 -6.699 6.046 1.00 92.62 102 ALA A CA 1
ATOM 811 C C . ALA A 1 102 ? 17.015 -5.881 6.453 1.00 92.62 102 ALA A C 1
ATOM 813 O O . ALA A 1 102 ? 17.106 -4.704 6.812 1.00 92.62 102 ALA A O 1
ATOM 814 N N . ARG A 1 103 ? 15.843 -6.525 6.414 1.00 91.94 103 ARG A N 1
ATOM 815 C CA . ARG A 1 103 ? 14.573 -5.890 6.780 1.00 91.94 103 ARG A CA 1
ATOM 816 C C . ARG A 1 103 ? 14.596 -5.495 8.255 1.00 91.94 103 ARG A C 1
ATOM 818 O O . ARG A 1 103 ? 14.865 -6.327 9.117 1.00 91.94 103 ARG A O 1
ATOM 825 N N . SER A 1 104 ? 14.263 -4.240 8.546 1.00 93.31 104 SER A N 1
ATOM 826 C CA . SER A 1 104 ? 14.116 -3.757 9.920 1.00 93.31 104 SER A CA 1
ATOM 827 C C . SER A 1 104 ? 12.687 -3.960 10.420 1.00 93.31 104 SER A C 1
ATOM 829 O O . SER A 1 104 ? 11.742 -3.600 9.716 1.00 93.31 104 SER A O 1
ATOM 831 N N . VAL A 1 105 ? 12.526 -4.454 11.646 1.00 94.44 105 VAL A N 1
ATOM 832 C CA . VAL A 1 105 ? 11.224 -4.569 12.321 1.00 94.44 105 VAL A CA 1
ATOM 833 C C . VAL A 1 105 ? 11.077 -3.407 13.299 1.00 94.44 105 VAL A C 1
ATOM 835 O O . VAL A 1 105 ? 11.997 -3.120 14.063 1.00 94.44 105 VAL A O 1
ATOM 838 N N . LYS A 1 106 ? 9.933 -2.717 13.267 1.00 94.12 106 LYS A N 1
ATOM 839 C CA . LYS A 1 106 ? 9.622 -1.595 14.163 1.00 94.12 106 LYS A CA 1
ATOM 840 C C . LYS A 1 106 ? 8.206 -1.734 14.702 1.00 94.12 106 LYS A C 1
ATOM 842 O O . LYS A 1 106 ? 7.312 -2.183 13.991 1.00 94.12 106 LYS A O 1
ATOM 847 N N . VAL A 1 107 ? 8.010 -1.306 15.944 1.00 93.50 107 VAL A N 1
ATOM 848 C CA . VAL A 1 107 ? 6.678 -1.194 16.540 1.00 93.50 107 VAL A CA 1
ATOM 849 C C . VAL A 1 107 ? 6.002 0.048 15.966 1.00 93.50 107 VAL A C 1
ATOM 851 O O . VAL A 1 107 ? 6.508 1.158 16.124 1.00 93.50 107 VAL A O 1
ATOM 854 N N . VAL A 1 108 ? 4.881 -0.152 15.274 1.00 94.12 108 VAL A N 1
ATOM 855 C CA . VAL A 1 108 ? 4.059 0.937 14.714 1.00 94.12 108 VAL A CA 1
ATOM 856 C C . VAL A 1 108 ? 2.933 1.349 15.657 1.00 94.12 108 VAL A C 1
ATOM 858 O O . VAL A 1 108 ? 2.534 2.507 15.662 1.00 94.12 108 VAL A O 1
ATOM 861 N N . MET A 1 109 ? 2.452 0.414 16.475 1.00 95.12 109 MET A N 1
ATOM 862 C CA . MET A 1 109 ? 1.378 0.611 17.437 1.00 95.12 109 MET A CA 1
ATOM 863 C C . MET A 1 109 ? 1.504 -0.418 18.562 1.00 95.12 109 MET A C 1
ATOM 865 O O . MET A 1 109 ? 1.864 -1.566 18.296 1.00 95.12 109 MET A O 1
ATOM 869 N N . GLY A 1 110 ? 1.179 -0.027 19.794 1.00 93.38 110 GLY A N 1
ATOM 870 C CA . GLY A 1 110 ? 1.272 -0.910 20.956 1.00 93.38 110 GLY A CA 1
ATOM 871 C C . GLY A 1 110 ? 2.423 -0.547 21.891 1.00 93.38 110 GLY A C 1
ATOM 872 O O . GLY A 1 110 ? 3.530 -0.247 21.456 1.00 93.38 110 GLY A O 1
ATOM 873 N N . THR A 1 111 ? 2.169 -0.648 23.194 1.00 93.94 111 THR A N 1
ATOM 874 C CA . THR A 1 111 ? 3.169 -0.432 24.260 1.00 93.94 111 THR A CA 1
ATOM 875 C C . THR A 1 111 ? 3.656 -1.733 24.906 1.00 93.94 111 THR A C 1
ATOM 877 O O . THR A 1 111 ? 4.499 -1.704 25.796 1.00 93.94 111 THR A O 1
ATOM 880 N N . GLY A 1 112 ? 3.096 -2.882 24.509 1.00 93.25 112 GLY A N 1
ATOM 881 C CA . GLY A 1 112 ? 3.297 -4.175 25.176 1.00 93.25 112 GLY A CA 1
ATOM 882 C C . GLY A 1 112 ? 2.439 -4.382 26.432 1.00 93.25 112 GLY A C 1
ATOM 883 O O . GLY A 1 112 ? 2.385 -5.492 26.954 1.00 93.25 112 GLY A O 1
ATOM 884 N N . LEU A 1 113 ? 1.728 -3.350 26.898 1.00 94.00 113 LEU A N 1
ATOM 885 C CA . LEU A 1 113 ? 0.768 -3.447 27.997 1.00 94.00 113 LEU A CA 1
ATOM 886 C C . LEU A 1 113 ? -0.650 -3.663 27.466 1.00 94.00 113 LEU A C 1
ATOM 888 O O . LEU A 1 113 ? -1.063 -3.018 26.499 1.00 94.00 113 LEU A O 1
ATOM 892 N N . GLN A 1 114 ? -1.411 -4.518 28.150 1.00 93.94 114 GLN A N 1
ATOM 893 C CA . GLN A 1 114 ? -2.811 -4.756 27.817 1.00 93.94 114 GLN A CA 1
ATOM 894 C C . GLN A 1 114 ? -3.697 -3.573 28.223 1.00 93.94 114 GLN A C 1
ATOM 896 O O . GLN A 1 114 ? -3.558 -3.006 29.313 1.00 93.94 114 GLN A O 1
ATOM 901 N N . ARG A 1 115 ? -4.626 -3.195 27.341 1.00 93.94 115 ARG A N 1
ATOM 902 C CA . ARG A 1 115 ? -5.701 -2.243 27.669 1.00 93.94 115 ARG A CA 1
ATOM 903 C C . ARG A 1 115 ? -6.863 -2.940 28.397 1.00 93.94 115 ARG A C 1
ATOM 905 O O . ARG A 1 115 ? -7.054 -4.141 28.212 1.00 93.94 115 ARG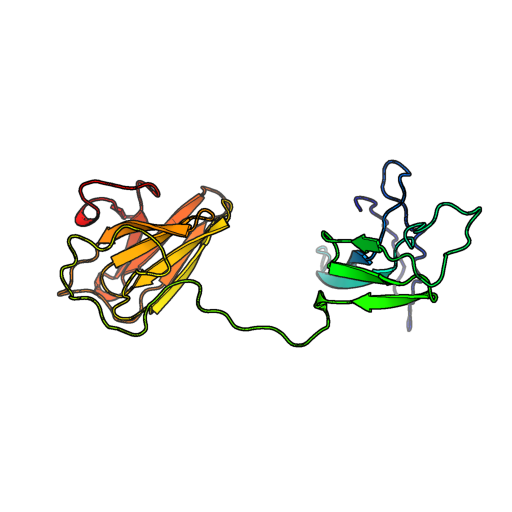 A O 1
ATOM 912 N N . PRO A 1 116 ? -7.697 -2.209 29.159 1.00 92.25 116 PRO A N 1
ATOM 913 C CA . PRO A 1 116 ? -8.954 -2.753 29.671 1.00 92.25 116 PRO A CA 1
ATOM 914 C C . PRO A 1 116 ? -9.945 -3.078 28.539 1.00 92.25 116 PRO A C 1
ATOM 916 O O . PRO A 1 116 ? -9.903 -2.488 27.454 1.00 92.25 116 PRO A O 1
ATOM 919 N N . LEU A 1 117 ? -10.874 -4.000 28.816 1.00 89.12 117 LEU A N 1
ATOM 920 C CA . LEU A 1 117 ? -11.921 -4.425 27.878 1.00 89.12 117 LEU A CA 1
ATOM 921 C C . LEU A 1 117 ? -12.818 -3.257 27.441 1.00 89.12 117 LEU A C 1
ATOM 923 O O . LEU A 1 117 ? -13.080 -3.075 26.250 1.00 89.12 117 LEU A O 1
ATOM 927 N N . ILE A 1 118 ? -13.266 -2.464 28.417 1.00 87.56 118 ILE A N 1
ATOM 928 C CA . ILE A 1 118 ? -13.973 -1.203 28.200 1.00 87.56 118 ILE A CA 1
ATOM 929 C C . ILE A 1 118 ? -12.912 -0.110 28.168 1.00 87.56 118 ILE A C 1
ATOM 931 O O . ILE A 1 118 ? -12.280 0.167 29.187 1.00 87.56 118 ILE A O 1
ATOM 935 N N . CYS A 1 119 ? -12.716 0.496 27.004 1.00 81.38 119 CYS A N 1
ATOM 936 C CA . CYS A 1 119 ? -11.720 1.536 26.816 1.00 81.38 119 CYS A CA 1
ATOM 937 C C . CYS A 1 119 ? -12.407 2.839 26.415 1.00 81.38 119 CYS A C 1
ATOM 939 O O . CYS A 1 119 ? -12.934 2.933 25.313 1.00 81.38 119 CYS A O 1
ATOM 941 N N . LYS A 1 120 ? -12.436 3.813 27.331 1.00 78.75 120 LYS A N 1
ATOM 942 C CA . LYS A 1 120 ? -13.012 5.143 27.074 1.00 78.75 120 LYS A CA 1
ATOM 943 C C . LYS A 1 120 ? -12.007 6.095 26.415 1.00 78.75 120 LYS A C 1
ATOM 945 O O . LYS A 1 120 ? -12.404 6.878 25.570 1.00 78.75 120 LYS A O 1
ATOM 950 N N . ASP A 1 121 ? -10.719 5.929 26.724 1.00 79.94 121 ASP A N 1
ATOM 951 C CA . ASP A 1 121 ? -9.623 6.790 26.256 1.00 79.94 121 ASP A CA 1
ATOM 952 C C . ASP A 1 121 ? -8.631 6.002 25.377 1.00 79.94 121 ASP A C 1
ATOM 954 O O . ASP A 1 121 ? -7.422 6.006 25.602 1.00 79.94 121 ASP A O 1
ATOM 958 N N . CYS A 1 122 ? -9.146 5.221 24.422 1.00 85.12 122 CYS A N 1
ATOM 959 C CA . CYS A 1 122 ? -8.307 4.426 23.511 1.00 85.12 122 CYS A CA 1
ATOM 960 C C . CYS A 1 122 ? -7.842 5.191 22.269 1.00 85.12 122 CYS A C 1
ATOM 962 O O . CYS A 1 122 ? -6.989 4.691 21.528 1.00 85.12 122 CYS A O 1
ATOM 964 N N . ASP A 1 123 ? -8.400 6.371 22.039 1.00 91.56 123 ASP A N 1
ATOM 965 C CA . ASP A 1 123 ? -8.068 7.214 20.904 1.00 91.56 123 ASP A CA 1
ATOM 966 C C . ASP A 1 123 ? -6.878 8.118 21.266 1.00 91.56 123 ASP A C 1
ATOM 968 O O . ASP A 1 123 ? -6.695 8.496 22.424 1.00 91.56 123 ASP A O 1
ATOM 972 N N . GLY A 1 124 ? -6.020 8.427 20.295 1.00 93.62 124 GLY A N 1
ATOM 973 C CA . GLY A 1 124 ? -4.789 9.179 20.540 1.00 93.62 124 GLY A CA 1
ATOM 974 C C . GLY A 1 124 ? -3.692 8.835 19.542 1.00 93.62 124 GLY A C 1
ATOM 975 O O . GLY A 1 124 ? -3.956 8.685 18.355 1.00 93.62 124 GLY A O 1
ATOM 976 N N . VAL A 1 125 ? -2.451 8.705 20.010 1.00 95.50 125 VAL A N 1
ATOM 977 C CA . VAL A 1 125 ? -1.295 8.390 19.157 1.00 95.50 125 VAL A CA 1
ATOM 978 C C . VAL A 1 125 ? -0.922 6.910 19.220 1.00 95.50 125 VAL A C 1
ATOM 980 O O . VAL A 1 125 ? -0.989 6.268 20.271 1.00 95.50 125 VAL A O 1
ATOM 983 N N . ALA A 1 126 ? -0.459 6.363 18.096 1.00 95.25 126 ALA A N 1
ATOM 984 C CA . ALA A 1 126 ? -0.158 4.936 17.955 1.00 95.25 126 ALA A CA 1
ATOM 985 C C . ALA A 1 126 ? 0.866 4.398 18.970 1.00 95.25 126 ALA A C 1
ATOM 987 O O . ALA A 1 126 ? 0.756 3.258 19.424 1.00 95.25 126 ALA A O 1
ATOM 988 N N . ARG A 1 127 ? 1.851 5.225 19.346 1.00 92.50 127 ARG A N 1
ATOM 989 C CA . ARG A 1 127 ? 2.923 4.850 20.283 1.00 92.50 127 ARG A CA 1
ATOM 990 C C . ARG A 1 127 ? 2.428 4.618 21.708 1.00 92.50 127 ARG A C 1
ATOM 992 O O . ARG A 1 127 ? 2.974 3.757 22.385 1.00 92.50 127 ARG A O 1
ATOM 999 N N . ASP A 1 128 ? 1.391 5.339 22.125 1.00 93.00 128 ASP A N 1
ATOM 1000 C CA . ASP A 1 128 ? 0.839 5.255 23.482 1.00 93.00 128 ASP A CA 1
ATOM 1001 C C . ASP A 1 128 ? -0.376 4.319 23.550 1.00 93.00 128 ASP A C 1
ATOM 1003 O O . ASP A 1 128 ? -0.800 3.889 24.627 1.00 93.00 128 ASP A O 1
ATOM 1007 N N . ALA A 1 129 ? -0.916 3.950 22.386 1.00 93.69 129 ALA A N 1
ATOM 1008 C CA . ALA A 1 129 ? -2.037 3.042 22.263 1.00 93.69 129 ALA A CA 1
ATOM 1009 C C . ALA A 1 129 ? -1.709 1.663 22.850 1.00 93.69 129 ALA A C 1
ATOM 1011 O O . ALA A 1 129 ? -0.906 0.898 22.317 1.00 93.69 129 ALA A O 1
ATOM 1012 N N . ARG A 1 130 ? -2.400 1.302 23.931 1.00 94.75 130 ARG A N 1
ATOM 1013 C CA . ARG A 1 130 ? -2.435 -0.073 24.439 1.00 94.75 130 ARG A CA 1
ATOM 1014 C C . ARG A 1 130 ? -3.366 -0.915 23.566 1.00 94.75 130 ARG A C 1
ATOM 1016 O O . ARG A 1 130 ? -4.407 -0.427 23.120 1.00 94.75 130 ARG A O 1
ATOM 1023 N N . LEU A 1 131 ? -2.981 -2.164 23.327 1.00 94.62 131 LEU A N 1
ATOM 1024 C CA . LEU A 1 131 ? -3.765 -3.161 22.591 1.00 94.62 131 LEU A CA 1
ATOM 1025 C C . LEU A 1 131 ? -4.243 -4.235 23.570 1.00 94.62 131 LEU A C 1
ATOM 1027 O O . LEU A 1 131 ? -3.657 -4.397 24.639 1.00 94.62 131 LEU A O 1
ATOM 1031 N N . LEU A 1 132 ? -5.321 -4.938 23.244 1.00 94.00 132 LEU A N 1
ATOM 1032 C CA . LEU A 1 132 ? -5.821 -6.063 24.029 1.00 94.00 132 LEU A CA 1
ATOM 1033 C C . LEU A 1 132 ? -5.347 -7.379 23.414 1.00 94.00 132 LEU A C 1
ATOM 1035 O O . LEU A 1 132 ? -4.498 -8.053 23.994 1.00 94.00 132 LEU A O 1
ATOM 1039 N N . THR A 1 133 ? -5.861 -7.709 22.230 1.00 92.50 133 THR A N 1
ATOM 1040 C CA . THR A 1 133 ? -5.467 -8.886 21.443 1.00 92.50 133 THR A CA 1
ATOM 1041 C C . THR A 1 133 ? -5.722 -8.585 19.960 1.00 92.50 133 THR A C 1
ATOM 1043 O O . THR A 1 133 ? -6.847 -8.775 19.489 1.00 92.50 133 THR A O 1
ATOM 1046 N N . PRO A 1 134 ? -4.727 -8.083 19.205 1.00 93.94 134 PRO A N 1
ATOM 1047 C CA . PRO A 1 134 ? -4.886 -7.873 17.771 1.00 93.94 134 PRO A CA 1
ATOM 1048 C C . PRO A 1 134 ? -5.011 -9.225 17.054 1.00 93.94 134 PRO A C 1
ATOM 1050 O O . PRO A 1 134 ? -4.104 -10.050 17.134 1.00 93.94 134 PRO A O 1
ATOM 1053 N N . VAL A 1 135 ? -6.133 -9.451 16.370 1.00 93.56 135 VAL A N 1
ATOM 1054 C CA . VAL A 1 135 ? -6.466 -10.719 15.686 1.00 93.56 135 VAL A CA 1
ATOM 1055 C C . VAL A 1 135 ? -6.611 -10.568 14.172 1.00 93.56 135 VAL A C 1
ATOM 1057 O O . VAL A 1 135 ? -6.459 -11.543 13.442 1.00 93.56 135 VAL A O 1
ATOM 1060 N N . ALA A 1 136 ? -6.857 -9.349 13.685 1.00 95.19 136 ALA A N 1
ATOM 1061 C CA . ALA A 1 136 ? -7.043 -9.065 12.266 1.00 95.19 136 ALA A CA 1
ATOM 1062 C C . ALA A 1 136 ? -6.383 -7.745 11.860 1.00 95.19 136 ALA A C 1
ATOM 1064 O O . ALA A 1 136 ? -6.301 -6.807 12.655 1.00 95.19 136 ALA A O 1
ATOM 1065 N N . LEU A 1 137 ? -5.936 -7.670 10.606 1.00 96.56 137 LEU A N 1
ATOM 1066 C CA . LEU A 1 137 ? -5.310 -6.490 10.013 1.00 96.56 137 LEU A CA 1
ATOM 1067 C C . LEU A 1 137 ? -5.762 -6.332 8.560 1.00 96.56 137 LEU A C 1
ATOM 1069 O O . LEU A 1 137 ? -5.818 -7.313 7.820 1.00 96.56 137 LEU A O 1
ATOM 1073 N N . THR A 1 138 ? -6.033 -5.101 8.134 1.00 97.12 138 THR A N 1
ATOM 1074 C CA . THR A 1 138 ? -6.225 -4.764 6.715 1.00 97.12 138 THR A CA 1
ATOM 1075 C C . THR A 1 138 ? -5.780 -3.328 6.439 1.00 97.12 138 THR A C 1
ATOM 1077 O O . THR A 1 138 ? -5.841 -2.482 7.327 1.00 97.12 138 THR A O 1
ATOM 1080 N N . SER A 1 139 ? -5.284 -3.044 5.236 1.00 96.19 139 SER A N 1
ATOM 1081 C CA . SER A 1 139 ? -4.799 -1.715 4.837 1.00 96.19 139 SER A CA 1
ATOM 1082 C C . SER A 1 139 ? -5.800 -1.008 3.930 1.00 96.19 139 SER A C 1
ATOM 1084 O O . SER A 1 139 ? -6.389 -1.646 3.058 1.00 96.19 139 SER A O 1
ATOM 1086 N N . GLY A 1 140 ? -5.938 0.307 4.088 1.00 94.19 140 GLY A N 1
ATOM 1087 C CA . GLY A 1 140 ? -6.738 1.149 3.206 1.00 94.19 140 GLY A CA 1
ATOM 1088 C C . GLY A 1 140 ? -5.947 1.838 2.093 1.00 94.19 140 GLY A C 1
ATOM 1089 O O . GLY A 1 140 ? -4.728 1.982 2.193 1.00 94.19 140 GLY A O 1
ATOM 1090 N N . PRO A 1 141 ? -6.631 2.278 1.017 1.00 93.00 141 PRO A N 1
ATOM 1091 C CA . PRO A 1 141 ? -6.017 2.996 -0.102 1.00 93.00 141 PRO A CA 1
ATOM 1092 C C . PRO A 1 141 ? -5.505 4.386 0.298 1.00 93.00 141 PRO A C 1
ATOM 1094 O O . PRO A 1 141 ? -4.662 4.953 -0.387 1.00 93.00 141 PRO A O 1
ATOM 1097 N N . ASP A 1 142 ? -5.991 4.918 1.417 1.00 92.12 142 ASP A N 1
ATOM 1098 C CA . ASP A 1 142 ? -5.524 6.146 2.057 1.00 92.12 142 ASP A CA 1
ATOM 1099 C C . ASP A 1 142 ? -4.228 5.946 2.868 1.00 92.12 142 ASP A C 1
ATOM 1101 O O . ASP A 1 142 ? -3.715 6.895 3.453 1.00 92.12 142 ASP A O 1
ATOM 1105 N N . GLY A 1 143 ? -3.701 4.718 2.923 1.00 93.38 143 GLY A N 1
ATOM 1106 C CA . GLY A 1 143 ? -2.528 4.355 3.717 1.00 93.38 143 GLY A CA 1
ATOM 1107 C C . GLY A 1 143 ? -2.834 4.050 5.185 1.00 93.38 143 GLY A C 1
ATOM 1108 O O . GLY A 1 143 ? -1.901 3.774 5.941 1.00 93.38 143 GLY A O 1
ATOM 1109 N N . SER A 1 144 ? -4.105 4.074 5.602 1.00 96.12 144 SER A N 1
ATOM 1110 C CA . SER A 1 144 ? -4.487 3.693 6.962 1.00 96.12 144 SER A CA 1
ATOM 1111 C C . SER A 1 144 ? -4.341 2.188 7.187 1.00 96.12 144 SER A C 1
ATOM 1113 O O . SER A 1 144 ? -4.537 1.379 6.277 1.00 96.12 144 SER A O 1
ATOM 1115 N N . LEU A 1 145 ? -4.075 1.793 8.429 1.00 96.94 145 LEU A N 1
ATOM 1116 C CA . LEU A 1 145 ? -4.125 0.404 8.876 1.00 96.94 145 LEU A CA 1
ATOM 1117 C C . LEU A 1 145 ? -5.338 0.214 9.789 1.00 96.94 145 LEU A C 1
ATOM 1119 O O . LEU A 1 145 ? -5.503 0.941 10.762 1.00 96.94 145 LEU A O 1
ATOM 1123 N N . TYR A 1 146 ? -6.174 -0.774 9.500 1.00 97.25 146 TYR A N 1
ATOM 1124 C CA . TYR A 1 146 ? -7.294 -1.172 10.344 1.00 97.25 146 TYR A CA 1
ATOM 1125 C C . TYR A 1 146 ? -6.896 -2.397 11.156 1.00 97.25 146 TYR A C 1
ATOM 1127 O O . TYR A 1 146 ? -6.458 -3.407 10.602 1.00 97.25 146 TYR A O 1
ATOM 1135 N N . ILE A 1 147 ? -7.046 -2.295 12.471 1.00 96.88 147 ILE A N 1
ATOM 1136 C CA . ILE A 1 147 ? -6.625 -3.288 13.450 1.00 96.88 147 ILE A CA 1
ATOM 1137 C C . ILE A 1 147 ? -7.855 -3.811 14.174 1.00 96.88 147 ILE A C 1
ATOM 1139 O O . ILE A 1 147 ? -8.550 -3.060 14.856 1.00 96.88 147 ILE A O 1
ATOM 1143 N N . GLY A 1 148 ? -8.099 -5.111 14.047 1.00 95.56 148 GLY A N 1
ATOM 1144 C CA . GLY A 1 148 ? -9.075 -5.834 14.847 1.00 95.56 148 GLY A CA 1
ATOM 1145 C C . GLY A 1 148 ? -8.470 -6.177 16.198 1.00 95.56 148 GLY A C 1
ATOM 1146 O O . GLY A 1 148 ? -7.855 -7.228 16.350 1.00 95.56 148 GLY A O 1
ATOM 1147 N N . ASP A 1 149 ? -8.592 -5.270 17.158 1.00 94.50 149 ASP A N 1
ATOM 1148 C CA . ASP A 1 149 ? -8.084 -5.402 18.519 1.00 94.50 149 ASP A CA 1
ATOM 1149 C C . ASP A 1 149 ? -9.177 -5.938 19.452 1.00 94.50 149 ASP A C 1
ATOM 1151 O O . ASP A 1 149 ? -9.796 -5.193 20.220 1.00 94.50 149 ASP A O 1
ATOM 1155 N N . PHE A 1 150 ? -9.430 -7.246 19.374 1.00 93.38 150 PHE A N 1
ATOM 1156 C CA . PHE A 1 150 ? -10.510 -7.928 20.089 1.00 93.38 150 PHE A CA 1
ATOM 1157 C C . PHE A 1 150 ? -11.881 -7.289 19.824 1.00 93.38 150 PHE A C 1
ATOM 1159 O O . PHE A 1 150 ? -12.400 -7.355 18.718 1.00 93.38 150 PHE A O 1
ATOM 1166 N N . ASN A 1 151 ? -12.479 -6.637 20.818 1.00 92.62 151 ASN A N 1
ATOM 1167 C CA . ASN A 1 151 ? -13.785 -6.005 20.721 1.00 92.62 151 ASN A CA 1
ATOM 1168 C C . ASN A 1 151 ? -13.771 -4.653 19.998 1.00 92.62 151 ASN A C 1
ATOM 1170 O O . ASN A 1 151 ? -14.845 -4.097 19.786 1.00 92.62 151 ASN A O 1
ATOM 1174 N N . LEU A 1 152 ? -12.604 -4.104 19.657 1.00 94.19 152 LEU A N 1
ATOM 1175 C CA . LEU A 1 152 ? -12.490 -2.824 18.962 1.00 94.19 152 LEU A CA 1
ATOM 1176 C C . LEU A 1 152 ? -11.852 -3.026 17.592 1.00 94.19 152 LEU A C 1
ATOM 1178 O O . LEU A 1 152 ? -10.776 -3.606 17.491 1.00 94.19 152 LEU A O 1
ATOM 1182 N N . VAL A 1 153 ? -12.468 -2.472 16.555 1.00 95.44 153 VAL A N 1
ATOM 1183 C CA . VAL A 1 153 ? -11.798 -2.233 15.279 1.00 95.44 153 VAL A CA 1
ATOM 1184 C C . VAL A 1 153 ? -11.310 -0.795 15.288 1.00 95.44 153 VAL A C 1
ATOM 1186 O O . VAL A 1 153 ? -12.095 0.146 15.438 1.00 95.44 153 VAL A O 1
ATOM 1189 N N . ARG A 1 154 ? -9.998 -0.629 15.165 1.00 96.00 154 ARG A N 1
ATOM 1190 C CA . ARG A 1 154 ? -9.310 0.657 15.282 1.00 96.00 154 ARG A CA 1
ATOM 1191 C C . ARG A 1 154 ? -8.658 1.014 13.961 1.00 96.00 154 ARG A C 1
ATOM 1193 O O . ARG A 1 154 ? -8.099 0.139 13.307 1.00 96.00 154 ARG A O 1
ATOM 1200 N N . ARG A 1 155 ? -8.701 2.285 13.588 1.00 96.81 155 ARG A N 1
ATOM 1201 C CA . ARG A 1 155 ? -7.986 2.823 12.430 1.00 96.81 155 ARG A CA 1
ATOM 1202 C C 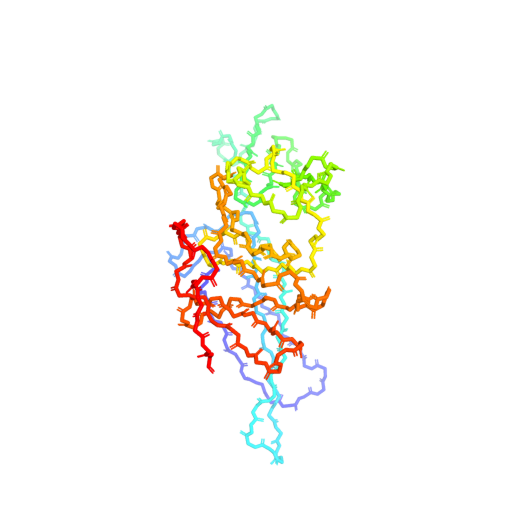. ARG A 1 155 ? -6.745 3.553 12.924 1.00 96.81 155 ARG A C 1
ATOM 1204 O O . ARG A 1 155 ? -6.850 4.410 13.793 1.00 96.81 155 ARG A O 1
ATOM 1211 N N . LEU A 1 156 ? -5.591 3.190 12.379 1.00 97.31 156 LEU A N 1
ATOM 1212 C CA . LEU A 1 156 ? -4.328 3.910 12.474 1.00 97.31 156 LEU A CA 1
ATOM 1213 C C . LEU A 1 156 ? -4.144 4.688 11.172 1.00 97.31 156 LEU A C 1
ATOM 1215 O O . LEU A 1 156 ? -3.934 4.078 10.123 1.00 97.31 156 LEU A O 1
ATOM 1219 N N . ALA A 1 157 ? -4.235 6.010 11.238 1.00 96.44 157 ALA A N 1
ATOM 1220 C CA . ALA A 1 157 ? -4.036 6.875 10.086 1.00 96.44 157 ALA A CA 1
ATOM 1221 C C . ALA A 1 157 ? -2.535 7.113 9.801 1.00 96.44 157 ALA A C 1
ATOM 1223 O O . ALA A 1 157 ? -1.697 6.937 10.695 1.00 96.44 157 ALA A O 1
ATOM 1224 N N . PRO A 1 158 ? -2.163 7.529 8.571 1.00 96.06 158 PRO A N 1
ATOM 1225 C CA . PRO A 1 158 ? -0.765 7.780 8.199 1.00 96.06 158 PRO A CA 1
ATOM 1226 C C . PRO A 1 158 ? -0.058 8.855 9.035 1.00 96.06 158 PRO A C 1
ATOM 1228 O O . PRO A 1 158 ? 1.169 8.852 9.126 1.00 96.06 158 PRO A O 1
ATOM 1231 N N . ASP A 1 159 ? -0.816 9.766 9.649 1.00 95.38 159 ASP A N 1
ATOM 1232 C CA . ASP A 1 159 ? -0.304 10.796 10.560 1.00 95.38 159 ASP A CA 1
ATOM 1233 C C . ASP A 1 159 ? 0.040 10.254 11.964 1.00 95.38 159 ASP A C 1
ATOM 1235 O O . ASP A 1 159 ? 0.600 10.971 12.794 1.00 95.38 159 ASP A O 1
ATOM 1239 N N . GLY A 1 160 ? -0.248 8.974 12.226 1.00 95.25 160 GLY A N 1
ATOM 1240 C CA . GLY A 1 160 ? -0.005 8.303 13.500 1.00 95.25 160 GLY A CA 1
ATOM 1241 C C . GLY A 1 160 ? -1.148 8.432 14.507 1.00 95.25 160 GLY A C 1
ATOM 1242 O O . GLY A 1 160 ? -1.003 7.941 15.635 1.00 95.25 160 GLY A O 1
ATOM 1243 N N . SER A 1 161 ? -2.262 9.062 14.127 1.00 95.88 161 SER A N 1
ATOM 1244 C CA . SER A 1 161 ? -3.473 9.098 14.942 1.00 95.88 161 SER A CA 1
ATOM 1245 C C . SER A 1 161 ? -4.181 7.744 14.930 1.00 95.88 161 SER A C 1
ATOM 1247 O O . SER A 1 161 ? -4.181 7.011 13.938 1.00 95.88 161 SER A O 1
ATOM 1249 N N . VAL A 1 162 ? -4.765 7.388 16.069 1.00 96.38 162 VAL A N 1
ATOM 1250 C CA . VAL A 1 162 ? -5.553 6.177 16.241 1.00 96.38 162 VAL A CA 1
ATOM 1251 C C . VAL A 1 162 ? -6.899 6.523 16.828 1.00 96.38 162 VAL A C 1
ATOM 1253 O O . VAL A 1 162 ? -6.974 7.198 17.853 1.00 96.38 162 VAL A O 1
ATOM 1256 N N . PHE A 1 163 ? -7.947 5.977 16.228 1.00 95.19 163 PHE A N 1
ATOM 1257 C CA . PHE A 1 163 ? -9.298 6.073 16.756 1.00 95.19 163 PHE A CA 1
ATOM 1258 C C . PHE A 1 163 ? -10.103 4.806 16.480 1.00 95.19 163 PHE A C 1
ATOM 1260 O O . PHE A 1 163 ? -9.760 3.981 15.623 1.00 95.19 163 PHE A O 1
ATOM 1267 N N . THR A 1 164 ? -11.165 4.619 17.250 1.00 95.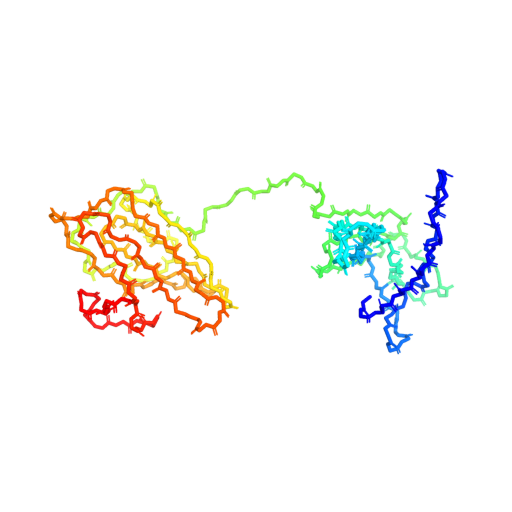25 164 THR A N 1
ATOM 1268 C CA . THR A 1 164 ? -12.040 3.450 17.143 1.00 95.25 164 THR A CA 1
ATOM 1269 C C . THR A 1 164 ? -13.123 3.688 16.094 1.00 95.25 164 THR A C 1
ATOM 1271 O O . THR A 1 164 ? -13.881 4.648 16.191 1.00 95.25 164 THR A O 1
ATOM 1274 N N . VAL A 1 165 ? -13.224 2.791 15.110 1.00 95.88 165 VAL A N 1
ATOM 1275 C CA . VAL A 1 165 ? -14.254 2.864 14.058 1.00 95.88 165 VAL A CA 1
ATOM 1276 C C . VAL A 1 165 ? -15.420 1.919 14.325 1.00 95.88 165 VAL A C 1
ATOM 1278 O O . VAL A 1 165 ? -16.547 2.230 13.971 1.00 95.88 165 VAL A O 1
ATOM 1281 N N . LEU A 1 166 ? -15.201 0.783 14.986 1.00 94.75 166 LEU A N 1
ATOM 1282 C CA . LEU A 1 166 ? -16.279 -0.150 15.319 1.00 94.75 166 LEU A CA 1
ATOM 1283 C C . LEU A 1 166 ? -16.030 -0.777 16.686 1.00 94.75 166 LEU A C 1
ATOM 1285 O O . LEU A 1 166 ? -14.903 -1.148 17.010 1.00 94.75 166 LEU A O 1
ATOM 1289 N N . GLN A 1 167 ? -17.095 -0.945 17.465 1.00 93.44 167 GLN A N 1
ATOM 1290 C CA . GLN A 1 167 ? -17.065 -1.699 18.713 1.00 93.44 167 GLN A CA 1
ATOM 1291 C C . GLN A 1 167 ? -18.002 -2.908 18.633 1.00 93.44 167 GLN A C 1
ATOM 1293 O O . GLN A 1 167 ? -19.221 -2.775 18.541 1.00 93.44 167 GLN A O 1
ATOM 1298 N N . LEU A 1 168 ? -17.417 -4.099 18.721 1.00 90.69 168 LEU A N 1
ATOM 1299 C CA . LEU A 1 168 ? -18.120 -5.375 18.769 1.00 90.69 168 LEU A CA 1
ATOM 1300 C C . LEU A 1 168 ? -18.590 -5.682 20.201 1.00 90.69 168 LEU A C 1
ATOM 1302 O O . LEU A 1 168 ? -17.985 -5.256 21.193 1.00 90.69 168 LEU A O 1
ATOM 1306 N N . ARG A 1 169 ? -19.684 -6.443 20.335 1.00 86.44 169 ARG A N 1
ATOM 1307 C CA . ARG A 1 169 ? -20.237 -6.802 21.652 1.00 86.44 169 ARG A CA 1
ATOM 1308 C C . ARG A 1 169 ? -19.384 -7.868 22.329 1.00 86.44 169 ARG A C 1
ATOM 1310 O O . ARG A 1 169 ? -19.334 -8.994 21.859 1.00 86.44 169 ARG A O 1
ATOM 1317 N N . THR A 1 170 ? -18.809 -7.533 23.482 1.00 79.12 170 THR A N 1
ATOM 1318 C CA . THR A 1 170 ? -17.824 -8.341 24.228 1.00 79.12 170 THR A CA 1
ATOM 1319 C C . THR A 1 170 ? -18.273 -9.758 24.587 1.00 79.12 170 THR A C 1
ATOM 1321 O O . THR A 1 170 ? -17.434 -10.644 24.675 1.00 79.12 170 THR A O 1
ATOM 1324 N N . THR A 1 171 ? -19.572 -9.993 24.778 1.00 72.38 171 THR A N 1
ATOM 1325 C CA . THR A 1 171 ? -20.132 -11.317 25.102 1.00 72.38 171 THR A CA 1
ATOM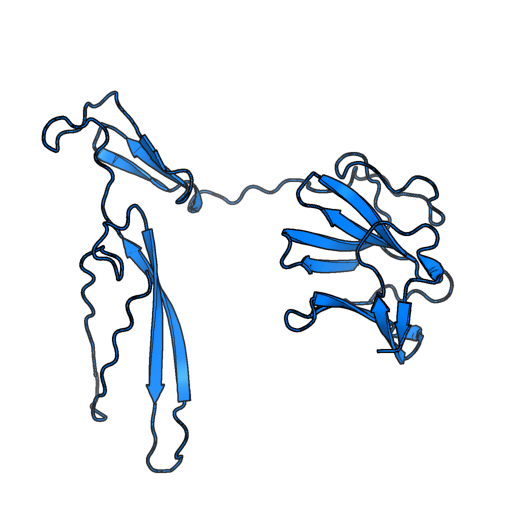 1326 C C . THR A 1 171 ? -20.203 -12.266 23.908 1.00 72.38 171 THR A C 1
ATOM 1328 O O . THR A 1 171 ? -20.507 -13.439 24.089 1.00 72.38 171 THR A O 1
ATOM 1331 N N . GLN A 1 172 ? -19.985 -11.757 22.695 1.00 66.69 172 GLN A N 1
ATOM 1332 C CA . GLN A 1 172 ? -20.215 -12.461 21.433 1.00 66.69 172 GLN A CA 1
ATOM 1333 C C . GLN A 1 172 ? -19.093 -12.192 20.416 1.00 66.69 172 GLN A C 1
ATOM 1335 O O . GLN A 1 172 ? -19.288 -12.400 19.226 1.00 66.69 172 GLN A O 1
ATOM 1340 N N . VAL A 1 173 ? -17.935 -11.679 20.852 1.00 64.81 173 VAL A N 1
ATOM 1341 C CA . VAL A 1 173 ? -16.791 -11.489 19.948 1.00 64.81 173 VAL A CA 1
ATOM 1342 C C . VAL A 1 173 ? -16.097 -12.829 19.768 1.00 64.81 173 VAL A C 1
ATOM 1344 O O . VAL A 1 173 ? -15.511 -13.348 20.718 1.00 64.81 173 VAL A O 1
ATOM 1347 N N . SER A 1 174 ? -16.119 -13.361 18.545 1.00 65.94 174 SER A N 1
ATOM 1348 C CA . SER A 1 174 ? -15.213 -14.450 18.182 1.00 65.94 174 SER A CA 1
ATOM 1349 C C . SER A 1 174 ? -13.770 -13.970 18.321 1.00 65.94 174 SER A C 1
ATOM 1351 O O . SER A 1 174 ? -13.426 -12.895 17.829 1.00 65.94 174 SER A O 1
ATOM 1353 N N . TYR A 1 175 ? -12.883 -14.786 18.892 1.00 70.75 175 TYR A N 1
ATOM 1354 C CA . TYR A 1 175 ? -11.438 -14.523 18.830 1.00 70.75 175 TYR A CA 1
ATOM 1355 C C . TYR A 1 175 ? -10.882 -14.581 17.394 1.00 70.75 175 TYR A C 1
ATOM 1357 O O . TYR A 1 175 ? -9.711 -14.280 17.182 1.00 70.75 175 TYR A O 1
ATOM 1365 N N . GLN A 1 176 ? -11.704 -14.958 16.410 1.00 80.56 176 GLN A N 1
ATOM 1366 C CA . GLN A 1 176 ? -11.290 -15.184 15.035 1.00 80.56 176 GLN A CA 1
ATOM 1367 C C . GLN A 1 176 ? -12.264 -14.536 14.041 1.00 80.56 176 GLN A C 1
ATOM 1369 O O . GLN A 1 176 ? -12.944 -15.219 13.281 1.00 80.56 176 GLN A O 1
ATOM 1374 N N . TYR A 1 177 ? -12.334 -13.205 14.037 1.00 91.56 177 TYR A N 1
ATOM 1375 C CA . TYR A 1 177 ? -12.928 -12.464 12.923 1.00 91.56 177 TYR A CA 1
ATOM 1376 C C . TYR A 1 177 ? -11.861 -11.968 11.948 1.00 91.56 177 TYR A C 1
ATOM 1378 O O . TYR A 1 177 ? -10.695 -11.804 12.299 1.00 91.56 177 TYR A O 1
ATOM 1386 N N . TYR A 1 178 ? -12.288 -11.678 10.724 1.00 94.88 178 TYR A N 1
ATOM 1387 C CA . TYR A 1 178 ? -11.454 -11.133 9.657 1.00 94.88 178 TYR A CA 1
ATOM 1388 C C . TYR A 1 178 ? -11.961 -9.764 9.218 1.00 94.88 178 TYR A C 1
ATOM 1390 O O . TYR A 1 178 ? -13.171 -9.521 9.191 1.00 94.88 178 TYR A O 1
ATOM 1398 N N . LEU A 1 179 ? -11.017 -8.902 8.842 1.00 96.12 179 LEU A N 1
ATOM 1399 C CA . LEU A 1 179 ? -11.255 -7.568 8.308 1.00 96.12 179 LEU A CA 1
ATOM 1400 C C . LEU A 1 179 ? -10.830 -7.524 6.844 1.00 96.12 179 LEU A C 1
ATOM 1402 O O . LEU A 1 179 ? -9.741 -7.989 6.503 1.00 96.12 179 LEU A O 1
ATOM 1406 N N . VAL A 1 180 ? -11.650 -6.916 5.995 1.00 96.31 180 VAL A N 1
ATOM 1407 C CA . VAL A 1 180 ? -11.275 -6.635 4.609 1.00 96.31 180 VAL A CA 1
ATOM 1408 C C . VAL A 1 180 ? -11.796 -5.272 4.194 1.00 96.31 180 VAL A C 1
ATOM 1410 O O . VAL A 1 180 ? -12.967 -4.957 4.396 1.00 96.31 180 VAL A O 1
ATOM 1413 N N . LEU A 1 181 ? -10.922 -4.458 3.611 1.00 96.06 181 LEU A N 1
ATOM 1414 C CA . LEU A 1 181 ? -11.340 -3.249 2.923 1.00 96.06 181 LEU A CA 1
ATOM 1415 C C . LEU A 1 181 ? -11.540 -3.565 1.440 1.00 96.06 181 LEU A C 1
ATOM 1417 O O . LEU A 1 181 ? -10.634 -4.080 0.783 1.00 96.06 181 LEU A O 1
ATOM 1421 N N . SER A 1 182 ? -12.723 -3.276 0.909 1.00 94.00 182 SER A N 1
ATOM 1422 C CA . SER A 1 182 ? -12.999 -3.503 -0.506 1.00 94.00 182 SER A CA 1
ATOM 1423 C C . SER A 1 182 ? -12.375 -2.385 -1.352 1.00 94.00 182 SER A C 1
ATOM 1425 O O . SER A 1 182 ? -12.648 -1.204 -1.119 1.00 94.00 182 SER A O 1
ATOM 1427 N N . PRO A 1 183 ? -11.554 -2.724 -2.363 1.00 90.38 183 PRO A N 1
ATOM 1428 C CA . PRO A 1 183 ? -10.926 -1.725 -3.222 1.00 90.38 183 PRO A CA 1
ATOM 1429 C C . PRO A 1 183 ? -11.920 -1.051 -4.182 1.00 90.38 183 PRO A C 1
ATOM 1431 O O . PRO A 1 183 ? -11.581 -0.031 -4.772 1.00 90.38 183 PRO A O 1
ATOM 1434 N N . ALA A 1 184 ? -13.121 -1.612 -4.364 1.00 89.38 184 ALA A N 1
ATOM 1435 C CA . ALA A 1 184 ? -14.116 -1.099 -5.306 1.00 89.38 184 ALA A CA 1
ATOM 1436 C C . ALA A 1 184 ? -14.981 0.025 -4.714 1.00 89.38 184 ALA A C 1
ATOM 1438 O O . ALA A 1 184 ? -15.307 0.982 -5.411 1.00 89.38 184 ALA A O 1
ATOM 1439 N N . ASP A 1 185 ? -15.358 -0.091 -3.440 1.00 90.19 185 ASP A N 1
ATOM 1440 C CA . ASP A 1 185 ? -16.252 0.848 -2.745 1.00 90.19 185 ASP A CA 1
ATOM 1441 C C . ASP A 1 185 ? -15.594 1.542 -1.541 1.00 90.19 185 ASP A C 1
ATOM 1443 O O . ASP A 1 185 ? -16.210 2.410 -0.924 1.00 90.19 185 ASP A O 1
ATOM 1447 N N . GLY A 1 186 ? -14.357 1.167 -1.196 1.00 90.69 186 GLY A N 1
ATOM 1448 C CA . GLY A 1 186 ? -13.596 1.750 -0.094 1.00 90.69 186 GLY A CA 1
ATOM 1449 C C . GLY A 1 186 ? -14.163 1.439 1.290 1.00 90.69 186 GLY A C 1
ATOM 1450 O O . GLY A 1 186 ? -13.835 2.147 2.239 1.00 90.69 186 GLY A O 1
ATOM 1451 N N . ARG A 1 187 ? -15.028 0.425 1.427 1.00 94.69 187 ARG A N 1
ATOM 1452 C CA . ARG A 1 187 ? -15.713 0.102 2.690 1.00 94.69 187 ARG A CA 1
ATOM 1453 C C . ARG A 1 187 ? -15.045 -1.043 3.435 1.00 94.69 187 ARG A C 1
ATOM 1455 O O . ARG A 1 187 ? -14.481 -1.954 2.827 1.00 94.69 187 ARG A O 1
ATOM 1462 N N . LEU A 1 188 ? -15.131 -0.989 4.764 1.00 96.88 188 LEU A N 1
ATOM 1463 C CA . LEU A 1 188 ? -14.598 -2.013 5.659 1.00 96.88 188 LEU A CA 1
ATOM 1464 C C . LEU A 1 188 ? -15.676 -3.038 5.992 1.00 96.88 188 LEU A C 1
ATOM 1466 O O . LEU A 1 188 ? -16.726 -2.692 6.535 1.00 96.88 188 LEU A O 1
ATOM 1470 N N . TYR A 1 189 ? -15.373 -4.296 5.706 1.00 96.81 189 TYR A N 1
ATOM 1471 C CA . TYR A 1 189 ? -16.199 -5.444 6.032 1.00 96.81 189 TYR A CA 1
ATOM 1472 C C . TYR A 1 189 ? -15.542 -6.246 7.156 1.00 96.81 189 TYR A C 1
ATOM 1474 O O . TYR A 1 189 ? -14.326 -6.464 7.163 1.00 96.81 189 TYR A O 1
ATOM 1482 N N . VAL A 1 190 ? -16.359 -6.683 8.108 1.00 95.81 190 VAL A N 1
ATOM 1483 C CA . VAL A 1 190 ? -15.964 -7.485 9.266 1.00 95.81 190 VAL A CA 1
ATOM 1484 C C . VAL A 1 190 ? -16.780 -8.767 9.240 1.00 95.81 190 VAL A C 1
ATOM 1486 O O . VAL A 1 190 ? -18.007 -8.725 9.232 1.00 95.81 190 VAL A O 1
ATOM 1489 N N . SER A 1 191 ? -16.113 -9.914 9.219 1.00 94.06 191 SER A N 1
ATOM 1490 C CA . SER A 1 191 ? -16.810 -11.195 9.387 1.00 94.06 191 SER A CA 1
ATOM 1491 C C . SER A 1 191 ? -17.142 -11.402 10.860 1.00 94.06 191 SER A C 1
ATOM 1493 O O . SER A 1 191 ? -16.270 -11.253 11.703 1.00 94.06 191 SER A O 1
ATOM 1495 N N . ASP A 1 192 ? -18.381 -11.747 11.191 1.00 89.75 192 ASP A N 1
ATOM 1496 C CA . ASP A 1 192 ? -18.792 -12.064 12.561 1.00 89.75 192 ASP A CA 1
ATOM 1497 C C . ASP A 1 192 ? -19.252 -13.530 12.615 1.00 89.75 192 ASP A C 1
ATOM 1499 O O . ASP A 1 192 ? -20.428 -13.820 12.358 1.00 89.75 192 ASP A O 1
ATOM 1503 N N . PRO A 1 193 ? -18.327 -14.479 12.882 1.00 88.12 193 PRO A N 1
ATOM 1504 C CA . PRO A 1 193 ? -18.638 -15.904 12.842 1.00 88.12 193 PRO A CA 1
ATOM 1505 C C . PRO A 1 193 ? -19.689 -16.331 13.867 1.00 88.12 193 PRO A C 1
ATOM 1507 O O . PRO A 1 193 ? -20.524 -17.170 13.539 1.00 88.12 193 PRO A O 1
ATOM 1510 N N . GLU A 1 194 ? -19.690 -15.734 15.066 1.00 86.56 194 GLU A N 1
ATOM 1511 C CA . GLU A 1 194 ? -20.645 -16.072 16.137 1.00 86.56 194 GLU A CA 1
ATOM 1512 C C . GLU A 1 194 ? -22.078 -15.680 15.769 1.00 86.56 194 GLU A C 1
ATOM 1514 O O . GLU A 1 194 ? -23.041 -16.281 16.245 1.00 86.56 194 GLU A O 1
ATOM 1519 N N . ARG A 1 195 ? -22.235 -14.660 14.919 1.00 85.25 195 ARG A N 1
ATOM 1520 C CA . ARG A 1 195 ? -23.542 -14.194 14.444 1.00 85.25 195 ARG A CA 1
ATOM 1521 C C . ARG A 1 195 ? -23.875 -14.627 13.022 1.00 85.25 195 ARG A C 1
ATOM 1523 O O . ARG A 1 195 ? -24.931 -14.249 12.523 1.00 85.25 195 ARG A O 1
ATOM 1530 N N . HIS A 1 196 ? -22.999 -15.396 12.378 1.00 89.56 196 HIS A N 1
ATOM 1531 C CA . HIS A 1 196 ? -23.159 -15.851 10.996 1.00 89.56 196 HIS A CA 1
ATOM 1532 C C . HIS A 1 196 ? -23.479 -14.714 10.011 1.00 89.56 196 HIS A C 1
ATOM 1534 O O . HIS A 1 196 ? -24.292 -14.879 9.102 1.00 89.56 196 HIS A O 1
ATOM 1540 N N . GLN A 1 197 ? -22.854 -13.550 10.196 1.00 92.19 197 GLN A N 1
ATOM 1541 C CA . GLN A 1 197 ? -23.121 -12.366 9.380 1.00 92.19 197 GLN A CA 1
ATOM 1542 C C . GLN A 1 197 ? -21.833 -11.654 8.974 1.00 92.19 197 GLN A C 1
ATOM 1544 O O . GLN A 1 197 ? -20.772 -11.833 9.576 1.00 92.19 197 GLN A O 1
ATOM 1549 N N . ILE A 1 198 ? -21.951 -10.808 7.957 1.00 94.88 198 ILE A N 1
ATOM 1550 C CA . ILE A 1 198 ? -20.905 -9.875 7.559 1.00 94.88 198 ILE A CA 1
ATOM 1551 C C . ILE A 1 198 ? -21.396 -8.482 7.929 1.00 94.88 198 ILE A C 1
ATOM 1553 O O . ILE A 1 198 ? -22.468 -8.046 7.512 1.00 94.88 198 ILE A O 1
ATOM 1557 N N . LEU A 1 199 ? -20.610 -7.804 8.752 1.00 95.06 199 LEU A N 1
ATOM 1558 C CA . LEU A 1 199 ? -20.841 -6.422 9.122 1.00 95.06 199 LEU A CA 1
ATOM 1559 C C . LEU A 1 199 ? -20.121 -5.523 8.134 1.00 95.06 199 LEU A C 1
ATOM 1561 O O . LEU A 1 199 ? -18.988 -5.791 7.735 1.00 95.06 199 LEU A O 1
ATOM 1565 N N . LYS A 1 200 ? -20.756 -4.416 7.801 1.00 96.56 200 LYS A N 1
ATOM 1566 C CA . LYS A 1 200 ? -20.193 -3.353 6.989 1.00 96.56 200 LYS A CA 1
ATOM 1567 C C . LYS A 1 200 ? -20.132 -2.090 7.827 1.00 96.56 200 LYS A C 1
ATOM 1569 O O . LYS A 1 200 ? -21.138 -1.671 8.393 1.00 96.56 200 LYS A O 1
ATOM 1574 N N . VAL A 1 201 ? -18.950 -1.495 7.934 1.00 97.06 201 VAL A N 1
ATOM 1575 C CA . VAL A 1 201 ? -18.747 -0.270 8.716 1.00 97.06 201 VAL A CA 1
ATOM 1576 C C . VAL A 1 201 ? -19.276 0.930 7.932 1.00 97.06 201 VA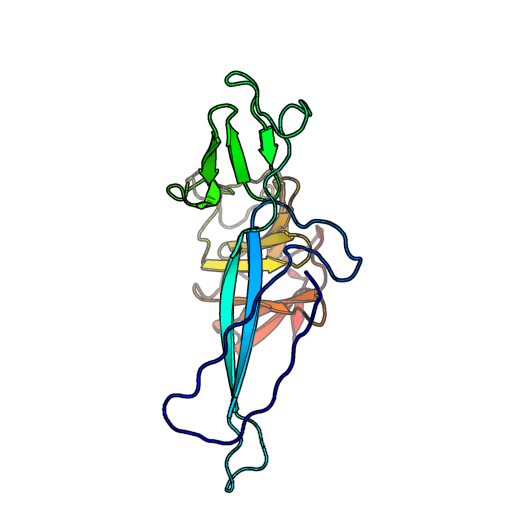L A C 1
ATOM 1578 O O . VAL A 1 201 ? -18.953 1.089 6.753 1.00 97.06 201 VAL A O 1
ATOM 1581 N N . ILE A 1 202 ? -20.092 1.765 8.583 1.00 96.06 202 ILE A N 1
ATOM 1582 C CA . ILE A 1 202 ? -20.773 2.898 7.933 1.00 96.06 202 ILE A CA 1
ATOM 1583 C C . ILE A 1 202 ? -19.794 4.059 7.711 1.00 96.06 202 ILE A C 1
ATOM 1585 O O . ILE A 1 202 ? -19.664 4.550 6.590 1.00 96.06 202 ILE A O 1
ATOM 1589 N N . SER A 1 203 ? -19.091 4.479 8.767 1.00 95.19 203 SER A N 1
ATOM 1590 C CA . SER A 1 203 ? -18.077 5.539 8.725 1.00 95.19 203 SER A CA 1
ATOM 1591 C C . SER A 1 203 ? -16.699 5.011 9.113 1.00 95.19 203 SER A C 1
ATOM 1593 O O . SER A 1 203 ? -16.556 4.315 10.115 1.00 95.19 203 SER A O 1
ATOM 1595 N N . LEU A 1 204 ? -15.672 5.373 8.346 1.00 94.50 204 LEU A N 1
ATOM 1596 C CA . LEU A 1 204 ? -14.277 5.043 8.657 1.00 94.50 204 LEU A CA 1
ATOM 1597 C C . LEU A 1 204 ? -13.565 6.158 9.429 1.00 94.50 204 LEU A C 1
ATOM 1599 O O . LEU A 1 204 ? -12.397 5.997 9.771 1.00 94.50 204 LEU A O 1
ATOM 1603 N N . GLU A 1 205 ? -14.244 7.274 9.689 1.00 92.44 205 GLU A N 1
ATOM 1604 C CA . GLU A 1 205 ? -13.745 8.394 10.492 1.00 92.44 205 GLU A CA 1
ATOM 1605 C C . GLU A 1 205 ? -14.056 8.201 11.983 1.00 92.44 205 GLU A C 1
ATOM 1607 O O . GLU A 1 205 ? -14.744 7.256 12.373 1.00 92.44 205 GLU A O 1
ATOM 1612 N N . SER A 1 206 ? -13.541 9.096 12.829 1.00 90.69 206 SER A N 1
ATOM 1613 C CA . SER A 1 206 ? -13.867 9.098 14.258 1.00 90.69 206 SER A CA 1
ATOM 1614 C C . SER A 1 206 ? -15.374 9.305 14.461 1.00 90.69 206 SER A C 1
ATOM 1616 O O . SER A 1 206 ? -15.971 10.233 13.911 1.00 90.69 206 SER A O 1
ATOM 1618 N N . VAL A 1 207 ? -15.995 8.416 15.239 1.00 92.56 207 VAL A N 1
ATOM 1619 C CA . VAL A 1 207 ? -17.434 8.419 15.531 1.00 92.56 207 VAL A CA 1
ATOM 1620 C C . VAL A 1 207 ? -17.678 8.465 17.035 1.00 92.56 207 VAL A C 1
ATOM 1622 O O . VAL A 1 207 ? -16.955 7.843 17.808 1.00 92.56 207 VAL A O 1
ATOM 1625 N N . ALA A 1 208 ? -18.736 9.163 17.454 1.00 89.50 208 ALA A N 1
ATOM 1626 C CA . ALA A 1 208 ? -19.100 9.271 18.869 1.00 89.50 208 ALA A CA 1
ATOM 1627 C C . ALA A 1 208 ? -19.573 7.933 19.469 1.00 89.50 208 ALA A C 1
ATOM 1629 O O . ALA A 1 208 ? -19.295 7.646 20.631 1.00 89.50 208 ALA A O 1
ATOM 1630 N N . GLU A 1 209 ? -20.259 7.099 18.676 1.00 91.62 209 GLU A N 1
ATOM 1631 C CA . GLU A 1 209 ? -20.795 5.805 19.116 1.00 91.62 209 GLU A CA 1
ATOM 1632 C C . GLU A 1 209 ? -20.351 4.653 18.190 1.00 91.62 209 GLU A C 1
ATOM 1634 O O . GLU A 1 209 ? -21.112 4.200 17.330 1.00 91.62 209 GLU A O 1
ATOM 1639 N N . PRO A 1 210 ? -19.133 4.106 18.376 1.00 93.00 210 PRO A N 1
ATOM 1640 C CA . PRO A 1 210 ? -18.622 3.011 17.546 1.00 93.00 210 PRO A CA 1
ATOM 1641 C C . PRO A 1 210 ? -19.452 1.719 17.615 1.00 93.00 210 PRO A C 1
ATOM 1643 O O . PRO A 1 210 ? -19.336 0.865 16.741 1.00 93.00 210 PRO A O 1
ATOM 1646 N N . ALA A 1 211 ? -20.291 1.540 18.640 1.00 92.56 211 ALA A N 1
ATOM 1647 C CA . ALA A 1 211 ? -21.106 0.335 18.825 1.00 92.56 211 ALA A CA 1
ATOM 1648 C C . ALA A 1 211 ? -22.271 0.205 17.824 1.00 92.56 211 ALA A C 1
ATOM 1650 O O . ALA A 1 211 ? -22.773 -0.903 17.609 1.00 92.56 211 ALA A O 1
ATOM 1651 N N . ILE A 1 212 ? -22.700 1.321 17.223 1.00 94.44 212 ILE A N 1
ATOM 1652 C CA . ILE A 1 212 ? -23.787 1.379 16.230 1.00 94.44 212 ILE A CA 1
ATOM 1653 C C . ILE A 1 212 ? -23.285 1.735 14.823 1.00 94.44 212 ILE A C 1
ATOM 1655 O O . ILE A 1 212 ? -24.085 1.907 13.911 1.00 94.44 212 ILE A O 1
ATOM 1659 N N . ASN A 1 213 ? -21.967 1.833 14.627 1.00 95.81 213 ASN A N 1
ATOM 1660 C CA . ASN A 1 213 ? -21.356 2.230 13.356 1.00 95.81 213 ASN A CA 1
ATOM 1661 C C . ASN A 1 213 ? -21.234 1.060 12.358 1.00 95.81 213 ASN A C 1
ATOM 1663 O O . ASN A 1 213 ? -20.185 0.839 11.750 1.00 95.81 213 ASN A O 1
ATOM 1667 N N . TRP A 1 214 ? -22.293 0.269 12.214 1.00 94.94 214 TRP A N 1
ATOM 1668 C CA . TRP A 1 214 ? -22.323 -0.868 11.301 1.00 94.94 214 TRP A CA 1
ATOM 1669 C C . TRP A 1 214 ? -23.722 -1.116 10.748 1.00 94.94 214 TRP A C 1
ATOM 1671 O O . TRP A 1 214 ? -24.730 -0.843 11.396 1.00 94.94 214 TRP A O 1
ATOM 1681 N N . GLU A 1 215 ? -23.759 -1.697 9.558 1.00 94.56 215 GLU A N 1
ATOM 1682 C CA . GLU A 1 215 ? -24.947 -2.261 8.927 1.00 94.56 215 GLU A CA 1
ATOM 1683 C C . GLU A 1 215 ? -24.656 -3.698 8.472 1.00 94.56 215 GLU A C 1
ATOM 1685 O O . GLU A 1 215 ? -23.497 -4.116 8.397 1.00 94.56 215 GLU A O 1
ATOM 1690 N N . VAL A 1 216 ? -25.701 -4.484 8.222 1.00 90.94 216 VAL A N 1
ATOM 1691 C CA . VAL A 1 216 ? -25.541 -5.829 7.652 1.00 90.94 216 VAL A CA 1
ATOM 1692 C C . VAL A 1 216 ? -25.240 -5.677 6.160 1.00 90.94 216 VAL A C 1
ATOM 1694 O O . VAL A 1 216 ? -25.931 -4.917 5.480 1.00 90.94 216 VAL A O 1
ATOM 1697 N N . ALA A 1 217 ? -24.177 -6.342 5.696 1.00 82.62 217 ALA A N 1
ATOM 1698 C CA . ALA A 1 217 ? -23.728 -6.309 4.303 1.00 82.62 217 ALA A CA 1
ATOM 1699 C C . ALA A 1 217 ? -24.676 -7.054 3.354 1.00 82.62 217 ALA A C 1
ATOM 1701 O O . ALA A 1 217 ? -25.215 -8.109 3.762 1.00 82.62 217 ALA A O 1
#

Organism: Lygus hesperus (NCBI:txid30085)

Sequence (217 aa):
EGSVHTKVYEADPNLTHTFAWNKRNVYKQKVYGVAQAKISVGYEHSTCPIIVWETQTAILQGFDVDISDVGGWSLDIHHHYNFHEGILQKGDGSTVHLKQLARSVKVVMGTGLQRPLICKDCDGVARDARLLTPVALTSGPDGSLYIGDFNLVRRLAPDGSVFTVLQLRTTQVSYQYYLVLSPADGRLYVSDPERHQILKVISLESVAEPAINWEVA

pLDDT: mean 91.29, std 5.85, range [64.56, 97.31]

InterPro domains:
  IPR011042 Six-bladed beta-propeller, TolB-like [G3DSA:2.120.10.30] (85-213)
  IPR051216 Teneurin [PTHR11219] (1-216)
  IPR056822 Teneurin, NHL domain [PF25021] (105-216)
  IPR057627 Teneurin 1-4-like, FN-plug domain [PF24329] (1-61)

Radius of gyration: 25.2 Å; chains: 1; bounding box: 61×44×63 Å

Secondary structure (DSSP, 8-state):
------------TT--------SB-TTSPBPBSEEEEEEEEEEEETTEEEEEEEEEEEEEE-BPP-SS-BTTBPPTT--EEETTTTEEE-TTS-EEEGGGSPPPP--SS--SSBPPSS-SS--EETTT--BS-EEEEEE-TTS-EEEEETTEEEEE-TTSEEEEEEE--GGG--S---EEE-TTT--EEEEEGGGTEEEEES-SS--S-GGG-EEE-